Protein AF-A0A232EMB9-F1 (afdb_monomer_lite)

Organism: NCBI:txid543379

pLDDT: mean 79.83, std 17.26, range [34.06, 97.38]

Secondary structure (DSSP, 8-state):
-EEEEEETTEEEEEHHHHHHHHTSSEEETTEEE-----GGGG---S----HHHHHHHHHHTT--S----------S---HHHHHHHHHHHHHHHHHHHHHHHTT-S----S-TTHHHHHHHHHHHHHS------EEEEE-SSS-EEEEETTEEEEE-TTEEEEES-GGGHHHHS-TT--EEEEEE---B--HHHHHHHTT-STT----B-HHHHHTS-HHHHEEEEEEEEE---S-HHHHHHIIIIIHHHHT-------------

Structure (mmCIF, N/CA/C/O backbone):
data_AF-A0A232EMB9-F1
#
_entry.id   AF-A0A232EMB9-F1
#
loop_
_atom_site.group_PDB
_atom_site.id
_atom_site.type_symbol
_atom_site.label_atom_id
_atom_site.label_alt_id
_atom_site.label_comp_id
_atom_site.label_asym_id
_atom_site.label_entity_id
_atom_site.label_seq_id
_atom_site.pdbx_PDB_ins_code
_atom_site.Cartn_x
_atom_site.Cartn_y
_atom_site.Cartn_z
_atom_site.occupancy
_atom_site.B_iso_or_equiv
_atom_site.auth_seq_id
_atom_site.auth_comp_id
_atom_site.auth_asym_id
_atom_site.auth_atom_id
_atom_site.pdbx_PDB_model_num
ATOM 1 N N . MET A 1 1 ? -6.603 7.387 -4.795 1.00 83.69 1 MET A N 1
ATOM 2 C CA . MET A 1 1 ? -5.751 8.459 -5.373 1.00 83.69 1 MET A CA 1
ATOM 3 C C . MET A 1 1 ? -6.582 9.243 -6.378 1.00 83.69 1 MET A C 1
ATOM 5 O O . MET A 1 1 ? -7.289 8.601 -7.141 1.00 83.69 1 MET A O 1
ATOM 9 N N . SER A 1 2 ? -6.507 10.576 -6.401 1.00 88.31 2 SER A N 1
ATOM 10 C CA . SER A 1 2 ? -7.325 11.411 -7.297 1.00 88.31 2 SER A CA 1
ATOM 11 C C . SER A 1 2 ? -6.563 11.681 -8.590 1.00 88.31 2 SER A C 1
ATOM 13 O O . SER A 1 2 ? -5.386 12.037 -8.540 1.00 88.31 2 SER A O 1
ATOM 15 N N . ILE A 1 3 ? -7.208 11.504 -9.742 1.00 90.69 3 ILE A N 1
ATOM 16 C CA . ILE A 1 3 ? -6.605 11.757 -11.056 1.00 90.69 3 ILE A CA 1
ATOM 17 C C . ILE A 1 3 ? -6.654 13.265 -11.334 1.00 90.69 3 ILE A C 1
ATOM 19 O O . ILE A 1 3 ? -7.726 13.858 -11.353 1.00 90.69 3 ILE A O 1
ATOM 23 N N . LEU A 1 4 ? -5.491 13.885 -11.538 1.00 88.12 4 LEU A N 1
ATOM 24 C CA . LEU A 1 4 ? -5.352 15.294 -11.924 1.00 88.12 4 LEU A CA 1
ATOM 25 C C . LEU A 1 4 ? -5.291 15.493 -13.443 1.00 88.12 4 LEU A C 1
ATOM 27 O O . LEU A 1 4 ? -5.640 16.560 -13.939 1.00 88.12 4 LEU A O 1
ATOM 31 N N . LEU A 1 5 ? -4.776 14.502 -14.172 1.00 89.12 5 LEU A N 1
ATOM 32 C CA . LEU A 1 5 ? -4.644 14.539 -15.626 1.00 89.12 5 LEU A CA 1
ATOM 33 C C . LEU A 1 5 ? -4.718 13.124 -16.183 1.00 89.12 5 LEU A C 1
ATOM 35 O O . LEU A 1 5 ? -4.046 12.233 -15.666 1.00 89.12 5 LEU A O 1
ATOM 39 N N . THR A 1 6 ? -5.455 12.965 -17.275 1.00 93.00 6 THR A N 1
ATOM 40 C CA . THR A 1 6 ? -5.472 11.760 -18.107 1.00 93.00 6 THR A CA 1
ATOM 41 C C . THR A 1 6 ? -4.909 12.107 -19.478 1.00 93.00 6 THR A C 1
ATOM 43 O O . THR A 1 6 ? -5.292 13.115 -20.073 1.00 93.00 6 THR A O 1
ATOM 46 N N . THR A 1 7 ? -3.997 11.286 -19.983 1.00 89.88 7 THR A N 1
ATOM 47 C CA . THR A 1 7 ? -3.455 11.363 -21.342 1.00 89.88 7 THR A CA 1
ATOM 48 C C . THR A 1 7 ? -3.420 9.960 -21.946 1.00 89.88 7 THR A C 1
ATOM 50 O O . THR A 1 7 ? -3.557 8.971 -21.229 1.00 89.88 7 THR A O 1
ATOM 53 N N . GLU A 1 8 ? -3.209 9.856 -23.258 1.00 89.19 8 GLU A N 1
ATOM 54 C CA . GLU A 1 8 ? -3.014 8.557 -23.924 1.00 89.19 8 GLU A CA 1
ATOM 55 C C . GLU A 1 8 ? -1.825 7.775 -23.342 1.00 89.19 8 GLU A C 1
ATOM 57 O O . GLU A 1 8 ? -1.828 6.550 -23.305 1.00 89.19 8 GLU A O 1
ATOM 62 N N . GLU A 1 9 ? -0.805 8.487 -22.860 1.00 88.00 9 GLU A N 1
ATOM 63 C CA . GLU A 1 9 ? 0.423 7.911 -22.314 1.00 88.00 9 GLU A CA 1
ATOM 64 C C . GLU A 1 9 ? 0.358 7.618 -20.803 1.00 88.00 9 GLU A C 1
ATOM 66 O O . GLU A 1 9 ? 1.282 6.999 -20.269 1.00 88.00 9 GLU A O 1
ATOM 71 N N . GLY A 1 10 ? -0.689 8.068 -20.098 1.00 85.94 10 GLY A N 1
ATOM 72 C CA . GLY A 1 10 ? -0.901 7.752 -18.684 1.00 85.94 10 GLY A CA 1
ATOM 73 C C . GLY A 1 10 ? -1.626 8.830 -17.879 1.00 85.94 10 GLY A C 1
ATOM 74 O O . GLY A 1 10 ? -2.318 9.694 -18.410 1.00 85.94 10 GLY A O 1
ATOM 75 N N . TRP A 1 11 ? -1.452 8.778 -16.556 1.00 89.00 11 TRP A N 1
ATOM 76 C CA . TRP A 1 11 ? -2.154 9.648 -15.611 1.00 89.00 11 TRP A CA 1
ATOM 77 C C . TRP A 1 11 ? -1.196 10.419 -14.705 1.00 89.00 11 TRP A C 1
ATOM 79 O O . TRP A 1 11 ? -0.144 9.911 -14.310 1.00 89.00 11 TRP A O 1
ATOM 89 N N . ILE A 1 12 ? -1.598 11.626 -14.307 1.00 86.56 12 ILE A N 1
ATOM 90 C CA . ILE A 1 12 ? -1.059 12.297 -13.120 1.00 86.56 12 ILE A CA 1
ATOM 91 C C . ILE A 1 12 ? -2.065 12.118 -11.996 1.00 86.56 12 ILE A C 1
ATOM 93 O O . ILE A 1 12 ? -3.237 12.444 -12.157 1.00 86.56 12 ILE A O 1
ATOM 97 N N . ILE A 1 13 ? -1.597 11.638 -10.849 1.00 89.25 13 ILE A N 1
ATOM 98 C CA . ILE A 1 13 ? -2.416 11.425 -9.656 1.00 89.25 13 ILE A CA 1
ATOM 99 C C . ILE A 1 13 ? -1.919 12.286 -8.494 1.00 89.25 13 ILE A C 1
ATOM 101 O O . ILE A 1 13 ? -0.722 12.551 -8.374 1.00 89.25 13 ILE A O 1
ATOM 105 N N . SER A 1 14 ? -2.834 12.701 -7.620 1.00 88.31 14 SER A N 1
ATOM 106 C CA . SER A 1 14 ? -2.539 13.434 -6.390 1.00 88.31 14 SER A CA 1
ATOM 107 C C . SER A 1 14 ? -2.988 12.653 -5.169 1.00 88.31 14 SER A C 1
ATOM 109 O O . SER A 1 14 ? -4.172 12.357 -4.990 1.00 88.31 14 SER A O 1
ATOM 111 N N . HIS A 1 15 ? -2.018 12.349 -4.308 1.00 89.44 15 HIS A N 1
ATOM 112 C CA . HIS A 1 15 ? -2.290 11.744 -3.011 1.00 89.44 15 HIS A CA 1
ATOM 113 C C . HIS A 1 15 ? -2.913 12.748 -2.045 1.00 89.44 15 HIS A C 1
ATOM 115 O O . HIS A 1 15 ? -3.898 12.422 -1.399 1.00 89.44 15 HIS A O 1
ATOM 121 N N . LEU A 1 16 ? -2.399 13.981 -2.000 1.00 90.12 16 LEU A N 1
ATOM 122 C CA . LEU A 1 16 ? -2.919 15.027 -1.118 1.00 90.12 16 LEU A CA 1
ATOM 123 C C . LEU A 1 16 ? -4.389 15.336 -1.409 1.00 90.12 16 LEU A C 1
ATOM 125 O O . LEU A 1 16 ? -5.191 15.405 -0.488 1.00 90.12 16 LEU A O 1
ATOM 129 N N . HIS A 1 17 ? -4.737 15.492 -2.690 1.00 90.12 17 HIS A N 1
ATOM 130 C CA . HIS A 1 17 ? -6.118 15.769 -3.085 1.00 90.12 17 HIS A CA 1
ATOM 131 C C . HIS A 1 17 ? -7.030 14.617 -2.646 1.00 90.12 17 HIS A C 1
ATOM 133 O O . HIS A 1 17 ? -8.047 14.851 -2.009 1.00 90.12 17 HIS A O 1
ATOM 139 N N . HIS A 1 18 ? -6.604 13.373 -2.885 1.00 92.75 18 HIS A N 1
ATOM 140 C CA . HIS A 1 18 ? -7.349 12.194 -2.455 1.00 92.75 18 HIS A CA 1
ATOM 141 C C . HIS A 1 18 ? -7.551 12.122 -0.945 1.00 92.75 18 HIS A C 1
ATOM 143 O O . HIS A 1 18 ? -8.663 11.878 -0.500 1.00 92.75 18 HIS A O 1
ATOM 149 N N . LEU A 1 19 ? -6.490 12.336 -0.163 1.00 93.00 19 LEU A N 1
ATOM 150 C CA . LEU A 1 19 ? -6.564 12.313 1.296 1.00 93.00 19 LEU A CA 1
ATOM 151 C C . LEU A 1 19 ? -7.492 13.410 1.819 1.00 93.00 19 LEU A C 1
ATOM 153 O O . LEU A 1 19 ? -8.337 13.150 2.668 1.00 93.00 19 LEU A O 1
ATOM 157 N N . ASN A 1 20 ? -7.362 14.624 1.287 1.00 92.94 20 ASN A N 1
ATOM 158 C CA . ASN A 1 20 ? -8.223 15.729 1.681 1.00 92.94 20 ASN A CA 1
ATOM 159 C C . ASN A 1 20 ? -9.682 15.465 1.313 1.00 92.94 20 ASN A C 1
ATOM 161 O O . ASN A 1 20 ? -10.537 15.884 2.076 1.00 92.94 20 ASN A O 1
ATOM 165 N N . ASP A 1 21 ? -9.967 14.774 0.203 1.00 92.50 21 ASP A N 1
ATOM 166 C CA . ASP A 1 21 ? -11.323 14.366 -0.180 1.00 92.50 21 ASP A CA 1
ATOM 167 C C . ASP A 1 21 ? -11.911 13.327 0.772 1.00 92.50 21 ASP A C 1
ATOM 169 O O . ASP A 1 21 ? -13.001 13.541 1.304 1.00 92.50 21 ASP A O 1
ATOM 173 N N . ILE A 1 22 ? -11.191 12.225 1.014 1.00 94.31 22 ILE A N 1
ATOM 174 C CA . ILE A 1 22 ? -11.708 11.140 1.858 1.00 94.31 22 ILE A CA 1
ATOM 175 C C . ILE A 1 22 ? -11.869 11.575 3.315 1.00 94.31 22 ILE A C 1
ATOM 177 O O . ILE A 1 22 ? -12.630 10.953 4.034 1.00 94.31 22 ILE A O 1
ATOM 181 N N . TYR A 1 23 ? -11.200 12.643 3.761 1.00 95.62 23 TYR A N 1
ATOM 182 C CA . TYR A 1 23 ? -11.301 13.149 5.132 1.00 95.62 23 TYR A CA 1
ATOM 183 C C . TYR A 1 23 ? -11.975 14.530 5.241 1.00 95.62 23 TYR A C 1
ATOM 185 O O . TYR A 1 23 ? -11.756 15.262 6.212 1.00 95.62 23 TYR A O 1
ATOM 193 N N . LYS A 1 24 ? -12.846 14.886 4.282 1.00 94.69 24 LYS A N 1
ATOM 194 C CA . LYS A 1 24 ? -13.683 16.102 4.373 1.00 94.69 24 LYS A CA 1
ATOM 195 C C . LYS A 1 24 ? -14.702 16.042 5.506 1.00 94.69 24 LYS A C 1
ATOM 197 O O . LYS A 1 24 ? -14.963 17.062 6.145 1.00 94.69 24 LYS A O 1
ATOM 202 N N . HIS A 1 25 ? -15.262 14.858 5.741 1.00 95.69 25 HIS A N 1
ATOM 203 C CA . HIS A 1 25 ? -16.365 14.625 6.670 1.00 95.69 25 HIS A CA 1
ATOM 204 C C . HIS A 1 25 ? -16.048 13.431 7.574 1.00 95.69 25 HIS A C 1
ATOM 206 O O . HIS A 1 25 ? -16.524 12.322 7.357 1.00 95.69 25 HIS A O 1
ATOM 212 N N . VAL A 1 26 ? -15.205 13.661 8.581 1.00 97.19 26 VAL A N 1
ATOM 213 C CA . VAL A 1 26 ? -14.766 12.629 9.526 1.00 97.19 26 VAL A CA 1
ATOM 214 C C . VAL A 1 26 ? -15.592 12.717 10.801 1.00 97.19 26 VAL A C 1
ATOM 216 O O . VAL A 1 26 ? -15.643 13.772 11.434 1.00 97.19 26 VAL A O 1
ATOM 219 N N . GLN A 1 27 ? -16.218 11.615 11.202 1.00 96.88 27 GLN A N 1
ATOM 220 C CA . GLN A 1 27 ? -16.951 11.545 12.460 1.00 96.88 27 GLN A CA 1
ATOM 221 C C . GLN A 1 27 ? -15.978 11.409 13.641 1.00 96.88 27 GLN A C 1
ATOM 223 O O . GLN A 1 27 ? -15.097 10.551 13.651 1.00 96.88 27 GLN A O 1
ATOM 228 N N . HIS A 1 28 ? -16.175 12.218 14.674 1.00 95.25 28 HIS A N 1
ATOM 229 C CA . HIS A 1 28 ? -15.540 12.061 15.979 1.00 95.25 28 HIS A CA 1
ATOM 230 C C . HIS A 1 28 ? -16.617 12.252 17.041 1.00 95.25 28 HIS A C 1
ATOM 232 O O . HIS A 1 28 ? -17.172 13.345 17.170 1.00 95.25 28 HIS A O 1
ATOM 238 N N . GLU A 1 29 ? -16.927 11.183 17.774 1.00 90.25 29 GLU A N 1
ATOM 239 C CA . GLU A 1 29 ? -18.044 11.147 18.723 1.00 90.25 29 GLU A CA 1
ATOM 240 C C . GLU A 1 29 ? -19.376 11.523 18.029 1.00 90.25 29 GLU A C 1
ATOM 242 O O . GLU A 1 29 ? -19.792 10.863 17.071 1.00 90.25 29 GLU A O 1
ATOM 247 N N . GLN A 1 30 ? -20.044 12.583 18.490 1.00 91.62 30 GLN A N 1
ATOM 248 C CA . GLN A 1 30 ? -21.311 13.090 17.947 1.00 91.62 30 GLN A CA 1
ATOM 249 C C . GLN A 1 30 ? -21.121 14.249 16.952 1.00 91.62 30 GLN A C 1
ATOM 251 O O . GLN A 1 30 ? -22.094 14.877 16.541 1.00 91.62 30 GLN A O 1
ATOM 256 N N . GLN A 1 31 ? -19.879 14.559 16.574 1.00 95.25 31 GLN A N 1
ATOM 257 C CA . GLN A 1 31 ? -19.549 15.689 15.708 1.00 95.25 31 GLN A CA 1
ATOM 258 C C . GLN A 1 31 ? -18.845 15.239 14.429 1.00 95.25 31 GLN A C 1
ATOM 260 O O . GLN A 1 31 ? -18.230 14.174 14.366 1.00 95.25 31 GLN A O 1
ATOM 265 N N . TYR A 1 32 ? -18.894 16.102 13.417 1.00 96.12 32 TYR A N 1
ATOM 266 C CA . TYR A 1 32 ? -18.131 15.950 12.184 1.00 96.12 32 TYR A CA 1
ATOM 267 C C . TYR A 1 32 ? -17.016 16.988 12.126 1.00 96.12 32 TYR A C 1
ATOM 269 O O . TYR A 1 32 ? -17.196 18.142 12.516 1.00 96.12 32 TYR A O 1
ATOM 277 N N . LYS A 1 33 ? -15.856 16.567 11.628 1.00 95.81 33 LYS A N 1
ATOM 278 C CA . LYS A 1 33 ? -14.664 17.397 11.459 1.00 95.81 33 LYS A CA 1
ATOM 279 C C . LYS A 1 33 ? -14.124 17.238 10.045 1.00 95.81 33 LYS A C 1
ATOM 281 O O . LYS A 1 33 ? -14.166 16.156 9.466 1.00 95.81 33 LYS A O 1
ATOM 286 N N . THR A 1 34 ? -13.562 18.316 9.518 1.00 96.31 34 THR A N 1
ATOM 287 C CA . THR A 1 34 ? -12.759 18.287 8.295 1.00 96.31 34 THR A CA 1
ATOM 288 C C . THR A 1 34 ? -11.295 18.195 8.687 1.00 96.31 34 THR A C 1
ATOM 290 O O . THR A 1 34 ? -10.804 19.039 9.438 1.00 96.31 34 THR A O 1
ATOM 293 N N . LEU A 1 35 ? -10.594 17.179 8.186 1.00 95.12 35 LEU A N 1
ATOM 294 C CA . LEU A 1 35 ? -9.154 17.038 8.378 1.00 95.12 35 LEU A CA 1
ATOM 295 C C . LEU A 1 35 ? -8.427 17.457 7.102 1.00 95.12 35 LEU A C 1
ATOM 297 O O . LEU A 1 35 ? -8.851 17.141 5.993 1.00 95.12 35 LEU A O 1
ATOM 301 N N . GLN A 1 36 ? -7.311 18.160 7.264 1.00 91.06 36 GLN A N 1
ATOM 302 C CA . GLN A 1 36 ? -6.446 18.558 6.159 1.00 91.06 36 GLN A CA 1
ATOM 303 C C . GLN A 1 36 ? -5.018 18.129 6.456 1.00 91.06 36 GLN A C 1
ATOM 305 O O . GLN A 1 36 ? -4.501 18.337 7.555 1.00 91.06 36 GLN A O 1
ATOM 310 N N . PHE A 1 37 ? -4.370 17.533 5.461 1.00 89.31 37 PHE A N 1
ATOM 311 C CA . PHE A 1 37 ?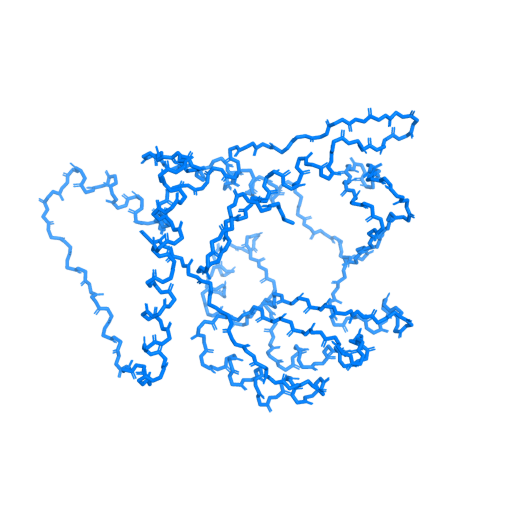 -2.963 17.177 5.573 1.00 89.31 37 PHE A CA 1
ATOM 312 C C . PHE A 1 37 ? -2.084 18.412 5.372 1.00 89.31 37 PHE A C 1
ATOM 314 O O . PHE A 1 37 ? -2.375 19.265 4.532 1.00 89.31 37 PHE A O 1
ATOM 321 N N . LYS A 1 38 ? -0.962 18.476 6.101 1.00 87.94 38 LYS A N 1
ATOM 322 C CA . LYS A 1 38 ? 0.070 19.498 5.880 1.00 87.94 38 LYS A CA 1
ATOM 323 C C . LYS A 1 38 ? 0.555 19.412 4.432 1.00 87.94 38 LYS A C 1
ATOM 325 O O . LYS A 1 38 ? 1.247 18.466 4.057 1.00 87.94 38 LYS A O 1
ATOM 330 N N . GLU A 1 39 ? 0.205 20.400 3.609 1.00 85.81 39 GLU A N 1
ATOM 331 C CA . GLU A 1 39 ? 0.541 20.378 2.180 1.00 85.81 39 GLU A CA 1
ATOM 332 C C . GLU A 1 39 ? 2.048 20.301 1.927 1.00 85.81 39 GLU A C 1
ATOM 334 O O . GLU A 1 39 ? 2.488 19.769 0.907 1.00 85.81 39 GLU A O 1
ATOM 339 N N . THR A 1 40 ? 2.845 20.860 2.840 1.00 83.00 40 THR A N 1
ATOM 340 C CA . THR A 1 40 ? 4.307 20.873 2.767 1.00 83.00 40 THR A CA 1
ATOM 341 C C . THR A 1 40 ? 4.886 19.465 2.678 1.00 83.00 40 THR A C 1
ATOM 343 O O . THR A 1 40 ? 5.829 19.261 1.921 1.00 83.00 40 THR A O 1
ATOM 346 N N . PHE A 1 41 ? 4.245 18.460 3.289 1.00 83.19 41 PHE A N 1
ATOM 347 C CA . PHE A 1 41 ? 4.678 17.062 3.189 1.00 83.19 41 PHE A CA 1
ATOM 348 C C . PHE A 1 41 ? 4.556 16.469 1.780 1.00 83.19 41 PHE A C 1
ATOM 350 O O . PHE A 1 41 ? 5.239 15.500 1.448 1.00 83.19 41 PHE A O 1
ATOM 357 N N . PHE A 1 42 ? 3.705 17.058 0.941 1.00 80.19 42 PHE A N 1
ATOM 358 C CA . PHE A 1 42 ? 3.422 16.605 -0.421 1.00 80.19 42 PHE A CA 1
ATOM 359 C C . PHE A 1 42 ? 4.079 17.491 -1.480 1.00 80.19 42 PHE A C 1
ATOM 361 O O . PHE A 1 42 ? 4.102 17.139 -2.662 1.00 80.19 42 PHE A O 1
ATOM 368 N N . LYS A 1 43 ? 4.653 18.627 -1.072 1.00 76.19 43 LYS A N 1
ATOM 369 C CA . LYS A 1 43 ? 5.488 19.474 -1.921 1.00 76.19 43 LYS A CA 1
ATOM 370 C C . LYS A 1 43 ? 6.860 18.812 -2.009 1.00 76.19 43 LYS A C 1
ATOM 372 O O . LYS A 1 43 ? 7.780 19.199 -1.311 1.00 76.19 43 LYS A O 1
ATOM 377 N N . ILE A 1 44 ? 6.977 17.784 -2.852 1.00 69.62 44 ILE A N 1
ATOM 378 C CA . ILE A 1 44 ? 8.247 17.127 -3.188 1.00 69.62 44 ILE A CA 1
ATOM 379 C C . ILE A 1 44 ? 8.575 17.495 -4.632 1.00 69.62 44 ILE A C 1
ATOM 381 O O . ILE A 1 44 ? 8.116 16.864 -5.581 1.00 69.62 44 ILE A O 1
ATOM 385 N N . THR A 1 45 ? 9.338 18.568 -4.799 1.00 63.75 45 THR A N 1
ATOM 386 C CA . THR A 1 45 ? 9.751 19.076 -6.119 1.00 63.75 45 THR A CA 1
ATOM 387 C C . THR A 1 45 ? 11.261 19.172 -6.243 1.00 63.75 45 THR A C 1
ATOM 389 O O . THR A 1 45 ? 11.755 19.409 -7.346 1.00 63.75 45 THR A O 1
ATOM 392 N N . SER A 1 46 ? 11.996 18.998 -5.140 1.00 57.38 46 SER A N 1
ATOM 393 C CA . SER A 1 46 ? 13.438 18.875 -5.206 1.00 57.38 46 SER A CA 1
ATOM 394 C C . SER A 1 46 ? 13.798 17.551 -5.897 1.00 57.38 46 SER A C 1
ATOM 396 O O . SER A 1 46 ? 13.236 16.495 -5.581 1.00 57.38 46 SER A O 1
ATOM 398 N N . PRO A 1 47 ? 14.721 17.568 -6.873 1.00 53.81 47 PRO A N 1
ATOM 399 C CA . PRO A 1 47 ? 15.317 16.331 -7.346 1.00 53.81 47 PRO A CA 1
ATOM 400 C C . PRO A 1 47 ? 15.963 15.616 -6.160 1.00 53.81 47 PRO A C 1
ATOM 402 O O . PRO A 1 47 ? 16.590 16.272 -5.330 1.00 53.81 47 PRO A O 1
ATOM 405 N N . TYR A 1 48 ? 15.801 14.291 -6.070 1.00 52.28 48 TYR A N 1
ATOM 406 C CA . TYR A 1 48 ? 16.265 13.454 -4.954 1.00 52.28 48 TYR A CA 1
ATOM 407 C C . TYR A 1 48 ? 17.794 13.505 -4.769 1.00 52.28 48 TYR A C 1
ATOM 409 O O . TYR A 1 48 ? 18.519 12.556 -5.082 1.00 52.28 48 TYR A O 1
ATOM 417 N N . LEU A 1 49 ? 18.301 14.605 -4.226 1.00 49.44 49 LEU A N 1
ATOM 418 C CA . LEU A 1 49 ? 19.666 14.733 -3.769 1.00 49.44 49 LEU A CA 1
ATOM 419 C C . LEU A 1 49 ? 19.753 14.012 -2.430 1.00 49.44 49 LEU A C 1
ATOM 421 O O . LEU A 1 49 ? 18.989 14.255 -1.497 1.00 49.44 49 LEU A O 1
ATOM 425 N N . ARG A 1 50 ? 20.687 13.071 -2.325 1.00 51.34 50 ARG A N 1
ATOM 426 C CA . ARG A 1 50 ? 21.029 12.483 -1.026 1.00 51.34 50 ARG A CA 1
ATOM 427 C C . ARG A 1 50 ? 21.571 13.591 -0.126 1.00 51.34 50 ARG A C 1
ATOM 429 O O . ARG A 1 50 ? 22.233 14.487 -0.629 1.00 51.34 50 ARG A O 1
ATOM 436 N N . GLN A 1 51 ? 21.397 13.478 1.189 1.00 51.78 51 GLN A N 1
ATOM 437 C CA . GLN A 1 51 ? 21.937 14.436 2.167 1.00 51.78 51 GLN A CA 1
ATOM 438 C C . GLN A 1 51 ? 23.404 14.817 1.876 1.00 51.78 51 GLN A C 1
ATOM 440 O O . GLN A 1 51 ? 23.734 15.988 1.761 1.00 51.78 51 GLN A O 1
ATOM 445 N N . ASN A 1 52 ? 24.255 13.829 1.586 1.00 52.75 52 ASN A N 1
ATOM 446 C CA . ASN A 1 52 ? 25.666 14.045 1.247 1.00 52.75 52 ASN A CA 1
ATOM 447 C C . ASN A 1 52 ? 25.884 14.795 -0.089 1.00 52.75 52 ASN A C 1
ATOM 449 O O . ASN A 1 52 ? 26.946 15.364 -0.314 1.00 52.75 52 ASN A O 1
ATOM 453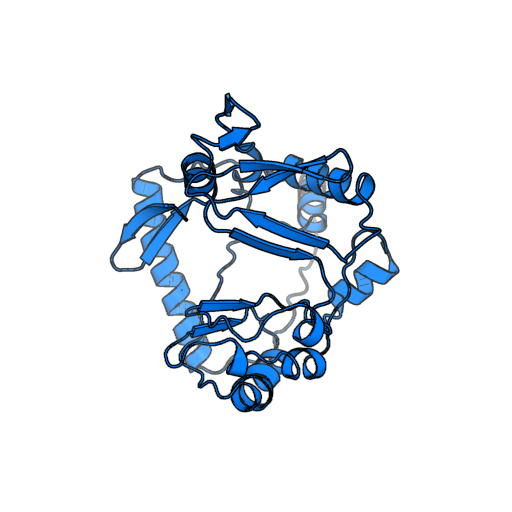 N N . GLN A 1 53 ? 24.916 14.750 -1.008 1.00 51.53 53 GLN A N 1
ATOM 454 C CA . GLN A 1 53 ? 24.918 15.511 -2.264 1.00 51.53 53 GLN A CA 1
ATOM 455 C C . GLN A 1 53 ? 24.402 16.946 -2.060 1.00 51.53 53 GLN A C 1
ATOM 457 O O . GLN A 1 53 ? 24.828 17.838 -2.786 1.00 51.53 53 GLN A O 1
ATOM 462 N N . ILE A 1 54 ? 23.535 17.168 -1.064 1.00 53.00 54 ILE A N 1
ATOM 463 C CA . ILE A 1 54 ? 23.061 18.496 -0.638 1.00 53.00 54 ILE A CA 1
ATOM 464 C C . ILE A 1 54 ? 24.179 19.225 0.121 1.00 53.00 54 ILE A C 1
ATOM 466 O O . ILE A 1 54 ? 24.573 20.322 -0.260 1.00 53.00 54 ILE A O 1
ATOM 470 N N . GLU A 1 55 ? 24.789 18.565 1.109 1.00 52.41 55 GLU A N 1
ATOM 471 C CA . GLU A 1 55 ? 25.968 19.061 1.839 1.00 52.41 55 GLU A CA 1
ATOM 472 C C . GLU A 1 55 ? 27.168 19.290 0.907 1.00 52.41 55 GLU A C 1
ATOM 474 O O . GLU A 1 55 ? 27.952 20.217 1.100 1.00 52.41 55 GLU A O 1
ATOM 479 N N . GLY A 1 56 ? 27.295 18.463 -0.138 1.00 49.09 56 GLY A N 1
ATOM 480 C CA . GLY A 1 56 ? 28.273 18.649 -1.205 1.00 49.09 56 GLY A CA 1
ATOM 481 C C . GLY A 1 56 ? 28.013 19.906 -2.036 1.00 49.09 56 GLY A C 1
ATOM 482 O O . GLY A 1 56 ? 28.958 20.629 -2.317 1.00 49.09 56 GLY A O 1
ATOM 483 N N . ARG A 1 57 ? 26.756 20.217 -2.387 1.00 48.50 57 ARG A N 1
ATOM 484 C CA . ARG A 1 57 ? 26.404 21.447 -3.124 1.00 48.50 57 ARG A CA 1
ATOM 485 C C . ARG A 1 57 ? 26.729 22.712 -2.331 1.00 48.50 57 ARG A C 1
ATOM 487 O O . ARG A 1 57 ? 27.374 23.594 -2.885 1.00 48.50 57 ARG A O 1
ATOM 494 N N . ASN A 1 58 ? 26.413 22.735 -1.037 1.00 46.00 58 ASN A N 1
ATOM 495 C CA . ASN A 1 58 ? 26.731 23.873 -0.165 1.00 46.00 58 ASN A CA 1
ATOM 496 C C . ASN A 1 58 ? 28.248 24.035 0.084 1.00 46.00 58 ASN A C 1
ATOM 498 O O . ASN A 1 58 ? 28.698 25.109 0.464 1.00 46.00 58 ASN A O 1
ATOM 502 N N . LYS A 1 59 ? 29.057 22.988 -0.153 1.00 43.50 59 LYS A N 1
ATOM 503 C CA . LYS A 1 59 ? 30.533 23.059 -0.158 1.00 43.50 59 LYS A CA 1
ATOM 504 C C . LYS A 1 59 ? 31.139 23.383 -1.528 1.00 43.50 59 LYS A C 1
ATOM 506 O O . LYS A 1 59 ? 32.277 23.833 -1.593 1.00 43.50 59 LYS A O 1
ATOM 511 N N . ILE A 1 60 ? 30.424 23.129 -2.624 1.00 45.03 60 ILE A N 1
ATOM 512 C CA . ILE A 1 60 ? 30.918 23.369 -3.991 1.00 45.03 60 ILE A CA 1
ATOM 513 C C . ILE A 1 60 ? 30.848 24.858 -4.357 1.00 45.03 60 ILE A C 1
ATOM 515 O O . ILE A 1 60 ? 31.659 25.309 -5.163 1.00 45.03 60 ILE A O 1
ATOM 519 N N . GLU A 1 61 ? 29.974 25.645 -3.724 1.00 42.59 61 GLU A N 1
ATOM 520 C CA . GLU A 1 61 ? 29.980 27.107 -3.890 1.00 42.59 61 GLU A CA 1
ATOM 521 C C . GLU A 1 61 ? 31.230 27.792 -3.310 1.00 42.59 61 GLU A C 1
ATOM 523 O O . GLU A 1 61 ? 31.540 28.908 -3.716 1.00 42.59 61 GLU A O 1
ATOM 528 N N . SER A 1 62 ? 32.015 27.119 -2.456 1.00 39.91 62 SER A N 1
ATOM 529 C CA . SER A 1 62 ? 33.249 27.675 -1.879 1.00 39.91 62 SER A CA 1
ATOM 530 C C . SER A 1 62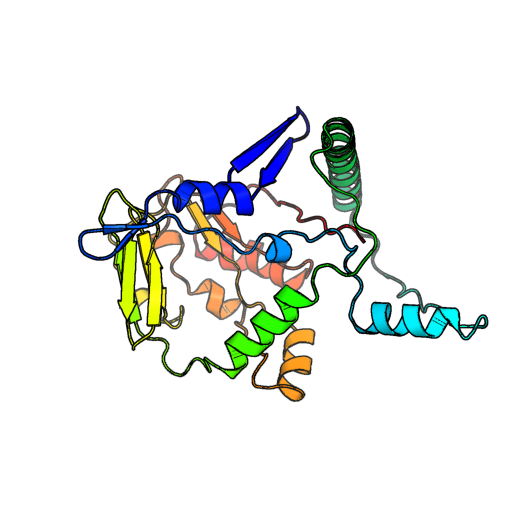 ? 34.551 27.055 -2.392 1.00 39.91 62 SER A C 1
ATOM 532 O O . SER A 1 62 ? 35.616 27.552 -2.046 1.00 39.91 62 SER A O 1
ATOM 534 N N . ASN A 1 63 ? 34.514 26.026 -3.245 1.00 34.06 63 ASN A N 1
ATOM 535 C CA . ASN A 1 63 ? 35.731 25.470 -3.847 1.00 34.06 63 ASN A CA 1
ATOM 536 C C . ASN A 1 63 ? 35.460 24.870 -5.236 1.00 34.06 63 ASN A C 1
ATOM 538 O O . ASN A 1 63 ? 35.201 23.675 -5.403 1.00 34.06 63 ASN A O 1
ATOM 542 N N . LYS A 1 64 ? 35.612 25.704 -6.271 1.00 37.25 64 LYS A N 1
ATOM 543 C CA . LYS A 1 64 ? 35.995 25.223 -7.604 1.00 37.25 64 LYS A CA 1
ATOM 544 C C . LYS A 1 64 ? 37.389 24.620 -7.457 1.00 37.25 64 LYS A C 1
ATOM 546 O O . LYS A 1 64 ? 38.318 25.389 -7.338 1.00 37.25 64 LYS A O 1
ATOM 551 N N . TYR A 1 65 ? 37.519 23.297 -7.384 1.00 35.56 65 TYR A N 1
ATOM 552 C CA . TYR A 1 65 ? 38.552 22.481 -8.048 1.00 35.56 65 TYR A CA 1
ATOM 553 C C . TYR A 1 65 ? 38.480 21.025 -7.548 1.00 35.56 65 TYR A C 1
ATOM 555 O O . TYR A 1 65 ? 38.606 20.721 -6.368 1.00 35.56 65 TYR A O 1
ATOM 563 N N . SER A 1 66 ? 38.316 20.114 -8.510 1.00 41.12 66 SER A N 1
ATOM 564 C CA . SER A 1 66 ? 38.520 18.660 -8.430 1.00 41.12 66 SER A CA 1
ATOM 565 C C . SER A 1 66 ? 37.674 17.846 -7.431 1.00 41.12 66 SER A C 1
ATOM 567 O O . SER A 1 66 ? 38.043 17.601 -6.289 1.00 41.12 66 SER A O 1
ATOM 569 N N . SER A 1 67 ? 36.601 17.226 -7.929 1.00 35.09 67 SER A N 1
ATOM 570 C CA . SER A 1 67 ? 36.285 15.862 -7.492 1.00 35.09 67 SER A CA 1
ATOM 571 C C . SER A 1 67 ? 35.930 15.001 -8.703 1.00 35.09 67 SER A C 1
ATOM 573 O O . SER A 1 67 ? 34.913 15.173 -9.375 1.00 35.09 67 SER A O 1
ATOM 575 N N . LEU A 1 68 ? 36.838 14.081 -9.027 1.00 35.28 68 LEU A N 1
ATOM 576 C CA . LEU A 1 68 ? 36.624 13.037 -10.019 1.00 35.28 68 LEU A CA 1
ATOM 577 C C . LEU A 1 68 ? 35.490 12.137 -9.522 1.00 35.28 68 LEU A C 1
ATOM 579 O O . LEU A 1 68 ? 35.681 11.277 -8.660 1.00 35.28 68 LEU A O 1
ATOM 583 N N . ASN A 1 69 ? 34.297 12.324 -10.081 1.00 35.75 69 ASN A N 1
ATOM 584 C CA . ASN A 1 69 ? 33.201 11.379 -9.927 1.00 35.75 69 ASN A CA 1
ATOM 585 C C . ASN A 1 69 ? 33.662 10.013 -10.452 1.00 35.75 69 ASN A C 1
ATOM 587 O O . ASN A 1 69 ? 33.706 9.785 -11.663 1.00 35.75 69 ASN A O 1
ATOM 591 N N . ARG A 1 70 ? 33.987 9.078 -9.548 1.00 34.09 70 ARG A N 1
ATOM 592 C CA . ARG A 1 70 ? 34.146 7.659 -9.892 1.00 34.09 70 ARG A CA 1
ATOM 593 C C . ARG A 1 70 ? 32.807 7.152 -10.433 1.00 34.09 70 ARG A C 1
ATOM 595 O O . ARG A 1 70 ? 31.953 6.688 -9.677 1.00 34.09 70 ARG A O 1
ATOM 602 N N . LYS A 1 71 ? 32.627 7.228 -11.756 1.00 38.53 71 LYS A N 1
ATOM 603 C CA . LYS A 1 71 ? 31.599 6.478 -12.480 1.00 38.53 71 LYS A CA 1
ATOM 604 C C . LYS A 1 71 ? 31.806 5.008 -12.123 1.00 38.53 71 LYS A C 1
ATOM 606 O O . LYS A 1 71 ? 32.813 4.412 -12.501 1.00 38.53 71 LYS A O 1
ATOM 611 N N . ARG A 1 72 ? 30.879 4.415 -11.365 1.00 42.59 72 ARG A N 1
ATOM 612 C CA . ARG A 1 72 ? 30.829 2.955 -11.239 1.00 42.59 72 ARG A CA 1
ATOM 613 C C . ARG A 1 72 ? 30.667 2.411 -12.654 1.00 42.59 72 ARG A C 1
ATOM 615 O O . ARG A 1 72 ? 29.643 2.670 -13.280 1.00 42.59 72 ARG A O 1
ATOM 622 N N . LYS A 1 73 ? 31.671 1.690 -13.159 1.00 38.06 73 LYS A N 1
ATOM 623 C CA . LYS A 1 73 ? 31.524 0.875 -14.367 1.00 38.06 73 LYS A CA 1
ATOM 624 C C . LYS A 1 73 ? 30.417 -0.143 -14.079 1.00 38.06 73 LYS A C 1
ATOM 626 O O . LYS A 1 73 ? 30.633 -1.093 -13.332 1.00 38.06 73 LYS A O 1
ATOM 631 N N . MET A 1 74 ? 29.213 0.091 -14.602 1.00 39.59 74 MET A N 1
ATOM 632 C CA . MET A 1 74 ? 28.186 -0.945 -14.693 1.00 39.59 74 MET A CA 1
ATOM 633 C C . MET A 1 74 ? 28.678 -1.943 -15.738 1.00 39.59 74 MET A C 1
ATOM 635 O O . MET A 1 74 ? 28.541 -1.717 -16.933 1.00 39.59 74 MET A O 1
ATOM 639 N N . LEU A 1 75 ? 29.335 -3.002 -15.273 1.00 37.03 75 LEU A N 1
ATOM 640 C CA . LEU A 1 75 ? 29.950 -4.033 -16.113 1.00 37.03 75 LEU A CA 1
ATOM 641 C C . LEU A 1 75 ? 28.946 -5.044 -16.690 1.00 37.03 75 LEU A C 1
ATOM 643 O O . LEU A 1 75 ? 29.349 -5.977 -17.369 1.00 37.03 75 LEU A O 1
ATOM 647 N N . HIS A 1 76 ? 27.645 -4.828 -16.501 1.00 41.78 76 HIS A N 1
ATOM 648 C CA . HIS A 1 76 ? 26.607 -5.589 -17.184 1.00 41.78 76 HIS A CA 1
ATOM 649 C C . HIS A 1 76 ? 25.779 -4.632 -18.037 1.00 41.78 76 HIS A C 1
ATOM 651 O O . HIS A 1 76 ? 25.002 -3.835 -17.507 1.00 41.78 76 HIS A O 1
ATOM 657 N N . LYS A 1 77 ? 25.958 -4.697 -19.363 1.00 42.78 77 LYS A N 1
ATOM 658 C CA . LYS A 1 77 ? 24.954 -4.173 -20.293 1.00 42.78 77 LYS A CA 1
ATOM 659 C C . LYS A 1 77 ? 23.669 -4.946 -20.002 1.00 42.78 77 LYS A C 1
ATOM 661 O O . LYS A 1 77 ? 23.671 -6.174 -20.060 1.00 42.78 77 LYS A O 1
ATOM 666 N N . LEU A 1 78 ? 22.619 -4.238 -19.592 1.00 44.38 78 LEU A N 1
ATOM 667 C CA . LEU A 1 78 ? 21.304 -4.845 -19.406 1.00 44.38 78 LEU A CA 1
ATOM 668 C C . LEU A 1 78 ? 20.876 -5.505 -20.732 1.00 44.38 78 LEU A C 1
ATOM 670 O O . LEU A 1 78 ? 21.204 -4.962 -21.791 1.00 44.38 78 LEU A O 1
ATOM 674 N N . PRO A 1 79 ? 20.168 -6.646 -20.688 1.00 52.09 79 PRO A N 1
ATOM 675 C CA . PRO A 1 79 ? 19.551 -7.253 -21.863 1.00 52.09 79 PRO A CA 1
ATOM 676 C C . PRO A 1 79 ? 18.804 -6.220 -22.725 1.00 52.09 79 PRO A C 1
ATOM 678 O O . PRO A 1 79 ? 18.175 -5.305 -22.190 1.00 52.09 79 PRO A O 1
ATOM 681 N N . HIS A 1 80 ? 18.890 -6.339 -24.053 1.00 54.81 80 HIS A N 1
ATOM 682 C CA . HIS A 1 80 ? 18.397 -5.325 -24.997 1.00 54.81 80 HIS A CA 1
ATOM 683 C C . HIS A 1 80 ? 16.897 -5.020 -24.827 1.00 54.81 80 HIS A C 1
ATOM 685 O O . HIS A 1 80 ? 16.508 -3.856 -24.784 1.00 54.81 80 HIS A O 1
ATOM 691 N N . ASN A 1 81 ? 16.094 -6.053 -24.568 1.00 58.47 81 ASN A N 1
ATOM 692 C CA . ASN A 1 81 ? 14.668 -5.949 -24.243 1.00 58.47 81 ASN A CA 1
ATOM 693 C C . ASN A 1 81 ? 14.372 -5.090 -22.994 1.00 58.47 81 ASN A C 1
ATOM 695 O O . ASN A 1 81 ? 13.327 -4.452 -22.911 1.00 58.47 81 ASN A O 1
ATOM 699 N N . ILE A 1 82 ? 15.284 -5.034 -22.017 1.00 55.75 82 ILE A N 1
ATOM 700 C CA . ILE A 1 82 ? 15.149 -4.186 -20.822 1.00 55.75 82 ILE A CA 1
ATOM 701 C C . ILE A 1 82 ? 15.529 -2.730 -21.136 1.00 55.75 82 ILE A C 1
ATOM 703 O O . ILE A 1 82 ? 14.989 -1.805 -20.527 1.00 55.75 82 ILE A O 1
ATOM 707 N N . LEU A 1 83 ? 16.457 -2.501 -22.071 1.00 58.41 83 LEU A N 1
ATOM 708 C CA . LEU A 1 83 ? 16.841 -1.151 -22.495 1.00 58.41 83 LEU A CA 1
ATOM 709 C C . LEU A 1 83 ? 15.714 -0.468 -23.282 1.00 58.41 83 LEU A C 1
ATOM 711 O O . LEU A 1 83 ? 15.359 0.656 -22.932 1.00 58.41 83 LEU A O 1
ATOM 715 N N . GLU A 1 84 ? 15.087 -1.163 -24.236 1.00 62.25 84 GLU A N 1
ATOM 716 C CA . GLU A 1 84 ? 13.937 -0.635 -24.990 1.00 62.25 84 GLU A CA 1
ATOM 717 C C . GLU A 1 84 ? 12.756 -0.278 -24.078 1.00 62.25 84 GLU A C 1
ATOM 719 O O . GLU A 1 84 ? 12.186 0.808 -24.192 1.00 62.25 84 GLU A O 1
ATOM 724 N N . GLN A 1 85 ? 12.437 -1.134 -23.097 1.00 71.38 85 GLN A N 1
ATOM 725 C CA . GLN A 1 85 ? 11.401 -0.834 -22.103 1.00 71.38 85 GLN A CA 1
ATOM 726 C C . GLN A 1 85 ? 11.727 0.428 -21.297 1.00 71.38 85 GLN A C 1
ATOM 728 O O . GLN A 1 85 ? 10.847 1.249 -21.052 1.00 71.38 85 GLN A O 1
ATOM 733 N N . ASN A 1 86 ? 12.985 0.625 -20.895 1.00 73.06 86 ASN A N 1
ATOM 734 C CA . ASN A 1 86 ? 13.364 1.824 -20.147 1.00 73.06 86 ASN A CA 1
ATOM 735 C C . ASN A 1 86 ? 13.212 3.098 -20.980 1.00 73.06 86 ASN A C 1
ATOM 737 O O . ASN A 1 86 ? 12.788 4.122 -20.441 1.00 73.06 86 ASN A O 1
ATOM 741 N N . ASP A 1 87 ? 13.577 3.059 -22.259 1.00 78.31 87 ASP A N 1
ATOM 742 C CA . ASP A 1 87 ? 13.491 4.232 -23.125 1.00 78.31 87 ASP A CA 1
ATOM 743 C C . ASP A 1 87 ? 12.040 4.555 -23.492 1.00 78.31 87 ASP A C 1
ATOM 745 O O . ASP A 1 87 ? 11.656 5.723 -23.415 1.00 78.31 87 ASP A O 1
ATOM 749 N N . PHE A 1 88 ? 11.198 3.538 -23.711 1.00 82.31 88 PHE A N 1
ATOM 750 C CA . PHE A 1 88 ? 9.748 3.715 -23.825 1.00 82.31 88 PHE A CA 1
ATOM 751 C C . PHE A 1 88 ? 9.148 4.383 -22.578 1.00 82.31 88 PHE A C 1
ATOM 753 O O . PHE A 1 88 ? 8.476 5.409 -22.683 1.00 82.31 88 PHE A O 1
ATOM 760 N N . VAL A 1 89 ? 9.429 3.858 -21.376 1.00 81.62 89 VAL A N 1
ATOM 761 C CA . VAL A 1 89 ? 8.878 4.420 -20.127 1.00 81.62 89 VAL A CA 1
ATOM 762 C C . VAL A 1 89 ? 9.399 5.847 -19.901 1.00 81.62 89 VAL A C 1
ATOM 764 O O . VAL A 1 89 ? 8.654 6.720 -19.446 1.00 81.62 89 VAL A O 1
ATOM 767 N N . LYS A 1 90 ? 10.661 6.138 -20.250 1.00 81.12 90 LYS A N 1
ATOM 768 C CA . LYS A 1 90 ? 11.194 7.508 -20.196 1.00 81.12 90 LYS A CA 1
ATOM 769 C C . LYS A 1 90 ? 10.447 8.440 -21.143 1.00 81.12 90 LYS A C 1
ATOM 771 O O . LYS A 1 90 ? 10.045 9.509 -20.680 1.00 81.12 90 LYS A O 1
ATOM 776 N N . ASP A 1 91 ? 10.270 8.064 -22.408 1.00 85.19 91 ASP A N 1
ATOM 777 C CA . ASP A 1 91 ? 9.582 8.881 -23.413 1.00 85.19 91 ASP A CA 1
ATOM 778 C C . ASP A 1 91 ? 8.122 9.142 -23.017 1.00 85.19 91 ASP A C 1
ATOM 780 O O . ASP A 1 91 ? 7.715 10.300 -22.883 1.00 85.19 91 ASP A O 1
ATOM 784 N N . ALA A 1 92 ? 7.377 8.085 -22.674 1.00 85.88 92 ALA A N 1
ATOM 785 C CA . ALA A 1 92 ? 6.007 8.191 -22.172 1.00 85.88 92 ALA A CA 1
ATOM 786 C C . ALA A 1 92 ? 5.927 9.133 -20.958 1.00 85.88 92 ALA A C 1
ATOM 788 O O . ALA A 1 92 ? 5.141 10.081 -20.947 1.00 85.88 92 ALA A O 1
ATOM 789 N N . SER A 1 93 ? 6.825 8.975 -19.974 1.00 83.88 93 SER A N 1
ATOM 790 C CA . SER A 1 93 ? 6.858 9.862 -18.802 1.00 83.88 93 SER A CA 1
ATOM 791 C C . SER A 1 93 ? 7.123 11.328 -19.165 1.00 83.88 93 SER A C 1
ATOM 793 O O . SER A 1 93 ? 6.612 12.231 -18.506 1.00 83.88 93 SER A O 1
ATOM 795 N N . GLN A 1 94 ? 7.950 11.600 -20.182 1.00 85.06 94 GLN A N 1
ATOM 796 C CA . GLN A 1 94 ? 8.240 12.966 -20.619 1.00 85.06 94 GLN A CA 1
ATOM 797 C C . GLN A 1 94 ? 7.030 13.596 -21.304 1.00 85.06 94 GLN A C 1
ATOM 799 O O . GLN A 1 94 ? 6.753 14.769 -21.052 1.00 85.06 94 GLN A O 1
ATOM 804 N N . LYS A 1 95 ? 6.289 12.829 -22.111 1.00 88.69 95 LYS A N 1
ATOM 805 C CA . LYS A 1 95 ? 5.051 13.284 -22.760 1.00 88.69 95 LYS A CA 1
ATOM 806 C C . LYS A 1 95 ? 3.994 13.685 -21.731 1.00 88.69 95 LYS A C 1
ATOM 808 O O . LYS A 1 95 ? 3.508 14.817 -21.782 1.00 88.69 95 LYS A O 1
ATOM 813 N N . VAL A 1 96 ? 3.731 12.828 -20.739 1.00 87.50 96 VAL A N 1
ATOM 814 C CA . VAL A 1 96 ? 2.782 13.132 -19.648 1.00 87.50 96 VAL A CA 1
ATOM 815 C C . VAL A 1 96 ? 3.221 14.383 -18.873 1.00 87.50 96 VAL A C 1
ATOM 817 O O . VAL A 1 96 ? 2.419 15.284 -18.630 1.00 87.50 96 VAL A O 1
ATOM 820 N N . LEU A 1 97 ? 4.511 14.495 -18.530 1.00 84.94 97 LEU A N 1
ATOM 821 C CA . LEU A 1 97 ? 5.022 15.648 -17.778 1.00 84.94 97 LEU A CA 1
ATOM 822 C C . LEU A 1 97 ? 4.967 16.960 -18.563 1.00 84.94 97 LEU A C 1
ATOM 824 O O . LEU A 1 97 ? 4.670 17.989 -17.964 1.00 84.94 97 LEU A O 1
ATOM 828 N N . LYS A 1 98 ? 5.235 16.952 -19.876 1.00 86.38 98 LYS A N 1
ATOM 829 C CA . LYS A 1 98 ? 5.107 18.153 -20.719 1.00 86.38 98 LYS A CA 1
ATOM 830 C C . LYS A 1 98 ? 3.666 18.665 -20.724 1.00 86.38 98 LYS A C 1
ATOM 832 O O . LYS A 1 98 ? 3.452 19.857 -20.511 1.00 86.38 98 LYS A O 1
ATOM 837 N N . LYS A 1 99 ? 2.685 17.766 -20.882 1.00 88.44 99 LYS A N 1
ATOM 838 C CA . LYS A 1 99 ? 1.251 18.103 -20.810 1.00 88.44 99 LYS A CA 1
ATOM 839 C C . LYS A 1 99 ? 0.887 18.676 -19.434 1.00 88.44 99 LYS A C 1
ATOM 841 O O . LYS A 1 99 ? 0.287 19.742 -19.341 1.00 88.44 99 LYS A O 1
ATOM 846 N N . ALA A 1 100 ? 1.340 18.037 -18.357 1.00 86.56 100 ALA A N 1
ATOM 847 C CA . ALA A 1 100 ? 1.095 18.512 -16.996 1.00 86.56 100 ALA A CA 1
ATOM 848 C C . ALA A 1 100 ? 1.748 19.876 -16.688 1.00 86.56 100 ALA A C 1
ATOM 850 O O . ALA A 1 100 ? 1.171 20.692 -15.967 1.00 86.56 100 ALA A O 1
ATOM 851 N N . GLN A 1 101 ? 2.932 20.150 -17.246 1.00 85.06 101 GLN A N 1
ATOM 852 C CA . GLN A 1 101 ? 3.600 21.452 -17.141 1.00 85.06 101 GLN A CA 1
ATOM 853 C C . GLN A 1 101 ? 2.847 22.546 -17.901 1.00 85.06 101 GLN A C 1
ATOM 855 O O . GLN A 1 101 ? 2.697 23.644 -17.366 1.00 85.06 101 GLN A O 1
ATOM 860 N N . ALA A 1 102 ? 2.340 22.249 -19.102 1.00 87.31 102 ALA A N 1
ATOM 861 C CA . ALA A 1 102 ? 1.514 23.183 -19.870 1.00 87.31 102 ALA A CA 1
ATOM 862 C C . ALA A 1 102 ? 0.243 23.583 -19.099 1.00 87.31 102 ALA A C 1
ATOM 864 O O . ALA A 1 102 ? -0.143 24.749 -19.097 1.00 87.31 102 ALA A O 1
ATOM 865 N N . LEU A 1 103 ? -0.340 22.636 -18.358 1.00 87.94 103 LEU A N 1
ATOM 866 C CA . LEU A 1 103 ? -1.491 22.853 -17.476 1.00 87.94 103 LEU A CA 1
ATOM 867 C C . LEU A 1 103 ? -1.134 23.460 -16.109 1.00 87.94 103 LEU A C 1
ATOM 869 O O . LEU A 1 103 ? -2.007 23.606 -15.258 1.00 87.94 103 LEU A O 1
ATOM 873 N N . LYS A 1 104 ? 0.140 23.803 -15.868 1.00 86.06 104 LYS A N 1
ATOM 874 C CA . LYS A 1 104 ? 0.633 24.369 -14.598 1.00 86.06 104 LYS A CA 1
ATOM 875 C C . LYS A 1 104 ? 0.283 23.519 -13.364 1.00 86.06 104 LYS A C 1
ATOM 877 O O . LYS A 1 104 ? 0.193 24.048 -12.258 1.00 86.06 104 LYS A O 1
ATOM 882 N N . LEU A 1 105 ? 0.149 22.197 -13.530 1.00 82.06 105 LEU A N 1
ATOM 883 C CA . LEU A 1 105 ? -0.158 21.272 -12.428 1.00 82.06 105 LEU A CA 1
ATOM 884 C C . LEU A 1 105 ? 0.991 21.159 -11.416 1.00 82.06 105 LEU A C 1
ATOM 886 O O . LEU A 1 105 ? 0.772 20.805 -10.260 1.00 82.06 105 LEU A O 1
ATOM 890 N N . PHE A 1 106 ? 2.219 21.471 -11.837 1.00 75.31 106 PHE A N 1
ATOM 891 C CA . PHE A 1 106 ? 3.404 21.443 -10.987 1.00 75.31 106 PHE A CA 1
ATOM 892 C C . PHE A 1 106 ? 3.993 22.844 -10.827 1.00 75.31 106 PHE A C 1
ATOM 894 O O . PHE A 1 106 ? 4.326 23.504 -11.813 1.00 75.31 106 PHE A O 1
ATOM 901 N N . LYS A 1 107 ? 4.198 23.275 -9.579 1.00 68.88 107 LYS A N 1
ATOM 902 C CA . LYS A 1 107 ? 4.998 24.466 -9.263 1.00 68.88 107 LYS A CA 1
ATOM 903 C C . LYS A 1 107 ? 6.476 24.065 -9.232 1.00 68.88 107 LYS A C 1
ATOM 905 O O . LYS A 1 107 ? 6.844 23.149 -8.503 1.00 68.88 107 LYS A O 1
ATOM 910 N N . LYS A 1 108 ? 7.333 24.730 -10.013 1.00 61.97 108 LYS A N 1
ATOM 911 C CA . LYS A 1 108 ? 8.791 24.591 -9.862 1.00 61.97 108 LYS A CA 1
ATOM 912 C C . LYS A 1 108 ? 9.204 25.322 -8.586 1.00 61.97 108 LYS A C 1
ATOM 914 O O . LYS A 1 108 ? 9.051 26.535 -8.519 1.00 61.97 108 LYS A O 1
ATOM 919 N N . ILE A 1 109 ? 9.716 24.595 -7.599 1.00 59.22 109 ILE A N 1
ATOM 920 C CA . ILE A 1 109 ? 10.314 25.174 -6.389 1.00 59.22 109 ILE A CA 1
ATOM 921 C C . ILE A 1 109 ? 11.798 24.793 -6.397 1.00 59.22 109 ILE A C 1
ATOM 923 O O . ILE A 1 109 ? 12.132 23.640 -6.679 1.00 59.22 109 ILE A O 1
ATOM 927 N N . ALA A 1 110 ? 12.667 25.781 -6.173 1.00 54.19 110 ALA A N 1
ATOM 928 C CA . ALA A 1 110 ? 14.123 25.665 -6.298 1.00 54.19 110 ALA A CA 1
ATOM 929 C C . ALA A 1 110 ? 14.814 25.104 -5.039 1.00 54.19 110 ALA A C 1
ATOM 931 O O . ALA A 1 110 ? 15.958 24.661 -5.116 1.00 54.19 110 ALA A O 1
ATOM 932 N N . GLU A 1 111 ? 14.123 25.098 -3.900 1.00 59.47 111 GLU A N 1
ATOM 933 C CA . GLU A 1 111 ? 14.681 24.750 -2.591 1.00 59.47 111 GLU A CA 1
ATOM 934 C C . GLU A 1 111 ? 14.310 23.328 -2.144 1.00 59.47 111 GLU A C 1
ATOM 936 O O . GLU A 1 111 ? 13.378 22.705 -2.663 1.00 59.47 111 GLU A O 1
ATOM 941 N N . ASP A 1 112 ? 15.071 22.797 -1.181 1.00 63.53 112 ASP A N 1
ATOM 942 C CA . ASP A 1 112 ? 14.830 21.485 -0.579 1.00 63.53 112 ASP A CA 1
ATOM 943 C C . ASP A 1 112 ? 13.528 21.489 0.232 1.00 63.53 112 ASP A C 1
ATOM 945 O O . ASP A 1 112 ? 13.488 21.826 1.412 1.00 63.53 112 ASP A O 1
ATOM 949 N N . ASN A 1 113 ? 12.445 21.082 -0.416 1.00 66.31 113 ASN A N 1
ATOM 950 C CA . ASN A 1 113 ? 11.110 21.101 0.164 1.00 66.31 113 ASN A CA 1
ATOM 951 C C . ASN A 1 113 ? 10.741 19.861 0.986 1.00 66.31 113 ASN A C 1
ATOM 953 O O . ASN A 1 113 ? 9.606 19.749 1.433 1.00 66.31 113 ASN A O 1
ATOM 957 N N . ASN A 1 114 ? 11.687 18.950 1.236 1.00 75.75 114 ASN A N 1
ATOM 958 C CA . ASN A 1 114 ? 11.451 17.765 2.066 1.00 75.75 114 ASN A CA 1
ATOM 959 C C . ASN A 1 114 ? 12.136 17.863 3.443 1.00 75.75 114 ASN A C 1
ATOM 961 O O . ASN A 1 114 ? 12.315 16.858 4.128 1.00 75.75 114 ASN A O 1
ATOM 965 N N . VAL A 1 115 ? 12.632 19.035 3.853 1.00 80.19 115 VAL A N 1
ATOM 966 C CA . VAL A 1 115 ? 13.234 19.207 5.192 1.00 80.19 115 VAL A CA 1
ATOM 967 C C . VAL A 1 115 ? 12.196 18.937 6.281 1.00 80.19 115 VAL A C 1
ATOM 969 O O . VAL A 1 115 ? 12.394 18.021 7.076 1.00 80.19 115 VAL A O 1
ATOM 972 N N . GLU A 1 116 ? 11.060 19.635 6.236 1.00 83.81 116 GLU A N 1
ATOM 973 C CA . GLU A 1 116 ? 10.009 19.534 7.255 1.00 83.81 116 GLU A CA 1
ATOM 974 C C . GLU A 1 116 ? 9.493 18.094 7.413 1.00 83.81 116 GLU A C 1
ATOM 976 O O . GLU A 1 116 ? 9.463 17.561 8.520 1.00 83.81 116 GLU A O 1
ATOM 981 N N . SER A 1 117 ? 9.175 17.402 6.311 1.00 83.81 117 SER A N 1
ATOM 982 C CA . SER A 1 117 ? 8.678 16.018 6.372 1.00 83.81 117 SER A CA 1
ATOM 983 C C . SER A 1 117 ? 9.710 15.053 6.963 1.00 83.81 117 SER A C 1
ATOM 985 O O . SER A 1 117 ? 9.352 14.103 7.660 1.00 83.81 117 SER A O 1
ATOM 987 N N . ARG A 1 118 ? 11.008 15.274 6.703 1.00 82.69 118 ARG A N 1
ATOM 988 C CA . ARG A 1 118 ? 12.084 14.463 7.298 1.00 82.69 118 ARG A CA 1
ATOM 989 C C . ARG A 1 118 ? 12.234 14.732 8.789 1.00 82.69 118 ARG A C 1
ATOM 991 O O . ARG A 1 118 ? 12.510 13.792 9.530 1.00 82.69 118 ARG A O 1
ATOM 998 N N . GLU A 1 119 ? 12.115 15.981 9.218 1.00 85.81 119 GLU A N 1
ATOM 999 C CA . GLU A 1 119 ? 12.201 16.358 10.631 1.00 85.81 119 GLU A CA 1
ATOM 1000 C C . GLU A 1 119 ? 11.027 15.797 11.425 1.00 85.81 119 GLU A C 1
ATOM 1002 O O . GLU A 1 119 ? 11.242 15.126 12.433 1.00 85.81 119 GLU A O 1
ATOM 1007 N N . GLU A 1 120 ? 9.809 15.952 10.912 1.00 87.50 120 GLU A N 1
ATOM 1008 C CA . GLU A 1 120 ? 8.600 15.410 11.533 1.00 87.50 120 GLU A CA 1
ATOM 1009 C C . GLU A 1 120 ? 8.626 13.877 11.562 1.00 87.50 120 GLU A C 1
ATOM 1011 O O . GLU A 1 120 ? 8.281 13.276 12.576 1.00 87.50 120 GLU A O 1
ATOM 1016 N N . SER A 1 121 ? 9.132 13.222 10.508 1.00 84.81 121 SER A N 1
ATOM 1017 C CA . SER A 1 121 ? 9.339 11.769 10.515 1.00 84.81 121 SER A CA 1
ATOM 1018 C C . SER A 1 121 ? 10.334 11.330 11.592 1.00 84.81 121 SER A C 1
ATOM 1020 O O . SER A 1 121 ? 10.064 10.369 12.310 1.00 84.81 121 SER A O 1
ATOM 1022 N N . LYS A 1 122 ? 11.473 12.024 11.739 1.00 83.88 122 LYS A N 1
ATOM 1023 C CA . LYS A 1 122 ? 12.441 11.724 12.807 1.00 83.88 122 LYS A CA 1
ATOM 1024 C C . LYS A 1 122 ? 11.799 11.898 14.179 1.00 83.88 122 LYS A C 1
ATOM 1026 O O . LYS A 1 122 ? 11.892 10.984 14.990 1.00 83.88 122 LYS A O 1
ATOM 1031 N N . LYS A 1 123 ? 11.122 13.029 14.396 1.00 87.75 123 LYS A N 1
ATOM 1032 C CA . LYS A 1 123 ? 10.414 13.339 15.639 1.00 87.75 123 LYS A CA 1
ATOM 1033 C C . LYS A 1 123 ? 9.404 12.245 15.977 1.00 87.75 123 LYS A C 1
ATOM 1035 O O . LYS A 1 123 ? 9.432 11.726 17.085 1.00 87.75 123 LYS A O 1
ATOM 1040 N N . PHE A 1 124 ? 8.591 11.828 15.008 1.00 84.31 124 PHE A N 1
ATOM 1041 C CA . PHE A 1 124 ? 7.617 10.753 15.182 1.00 84.31 124 PHE A CA 1
ATOM 1042 C C . PHE A 1 124 ? 8.269 9.462 15.690 1.00 84.31 124 PHE A C 1
ATOM 1044 O O . PHE A 1 124 ? 7.863 8.948 16.726 1.00 84.31 124 PHE A O 1
ATOM 1051 N N . PHE A 1 125 ? 9.321 8.972 15.025 1.00 78.56 125 PHE A N 1
ATOM 1052 C CA . PHE A 1 125 ? 9.986 7.730 15.439 1.00 78.56 125 PHE A CA 1
ATOM 1053 C C . PHE A 1 125 ? 10.714 7.841 16.786 1.00 78.56 125 PHE A C 1
ATOM 1055 O O . PHE A 1 125 ? 10.851 6.836 17.477 1.00 78.56 125 PHE A O 1
ATOM 1062 N N . THR A 1 126 ? 11.169 9.038 17.170 1.00 82.00 126 THR A N 1
ATOM 1063 C CA . THR A 1 126 ? 11.771 9.269 18.494 1.00 82.00 126 THR A CA 1
ATOM 1064 C C . THR A 1 126 ? 10.732 9.395 19.607 1.00 82.00 126 THR A C 1
ATOM 1066 O O . THR A 1 126 ? 10.985 8.960 20.724 1.00 82.00 126 THR A O 1
ATOM 1069 N N . THR A 1 127 ? 9.571 9.991 19.321 1.00 82.19 127 THR A N 1
ATOM 1070 C CA . THR A 1 127 ? 8.501 10.225 20.304 1.00 82.19 127 THR A CA 1
ATOM 1071 C C . THR A 1 127 ? 7.640 8.985 20.510 1.00 82.19 127 THR A C 1
ATOM 1073 O O . THR A 1 127 ? 7.231 8.711 21.633 1.00 82.19 127 THR A O 1
ATOM 1076 N N . PHE A 1 128 ? 7.410 8.215 19.446 1.00 72.56 128 PHE A N 1
ATOM 1077 C CA . PHE A 1 128 ? 6.614 6.992 19.455 1.00 72.56 128 PHE A CA 1
ATOM 1078 C C . PHE A 1 128 ? 7.496 5.783 19.133 1.00 72.56 128 PHE A C 1
ATOM 1080 O O . PHE A 1 128 ? 7.361 5.182 18.059 1.00 72.56 128 PHE A O 1
ATOM 1087 N N . PRO A 1 129 ? 8.428 5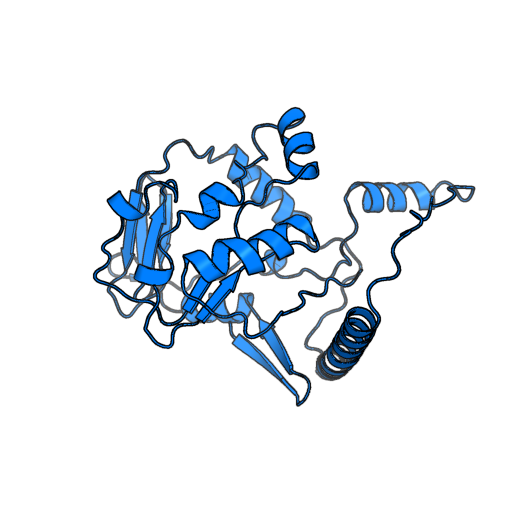.404 20.031 1.00 68.50 129 PRO A N 1
ATOM 1088 C CA . PRO A 1 129 ? 9.169 4.169 19.861 1.00 68.50 129 PRO A CA 1
ATOM 1089 C C . PRO A 1 129 ? 8.154 3.027 19.887 1.00 68.50 129 PRO A C 1
ATOM 1091 O O . PRO A 1 129 ? 7.475 2.801 20.885 1.00 68.50 129 PRO A O 1
ATOM 1094 N N . CYS A 1 130 ? 7.990 2.340 18.759 1.00 66.00 130 CYS A N 1
ATOM 1095 C CA . CYS A 1 130 ? 6.974 1.306 18.641 1.00 66.00 130 CYS A CA 1
ATOM 1096 C C . CYS A 1 130 ? 7.330 0.131 19.570 1.00 66.00 130 CYS A C 1
ATOM 1098 O O . CYS A 1 130 ? 8.270 -0.629 19.313 1.00 66.00 130 CYS A O 1
ATOM 1100 N N . THR A 1 131 ? 6.612 0.031 20.690 1.00 62.03 131 THR A N 1
ATOM 1101 C CA . THR A 1 131 ? 6.872 -0.931 21.773 1.00 62.03 131 THR A CA 1
ATOM 1102 C C . THR A 1 131 ? 5.883 -2.096 21.788 1.00 62.03 131 THR A C 1
ATOM 1104 O O . THR A 1 131 ? 6.185 -3.134 22.373 1.00 62.03 131 THR A O 1
ATOM 1107 N N . SER A 1 132 ? 4.739 -1.973 21.105 1.00 65.06 132 SER A N 1
ATOM 1108 C CA . SER A 1 132 ? 3.721 -3.020 20.989 1.00 65.06 132 SER A CA 1
ATOM 1109 C C . SER A 1 132 ? 3.224 -3.144 19.549 1.00 65.06 132 SER A C 1
ATOM 1111 O O . SER A 1 132 ? 2.872 -2.151 18.921 1.00 65.06 132 SER A O 1
ATOM 1113 N N . TYR A 1 133 ? 3.197 -4.376 19.038 1.00 70.81 133 TYR A N 1
ATOM 1114 C CA . TYR A 1 133 ? 2.842 -4.721 17.655 1.00 70.81 133 TYR A CA 1
ATOM 1115 C C . TYR A 1 133 ? 1.740 -5.785 17.629 1.00 70.81 133 TYR A C 1
ATOM 1117 O O . TYR A 1 133 ? 1.870 -6.779 16.920 1.00 70.81 133 TYR A O 1
ATOM 1125 N N . LYS A 1 134 ? 0.733 -5.680 18.504 1.00 87.44 134 LYS A N 1
ATOM 1126 C CA . LYS A 1 134 ? -0.363 -6.661 18.579 1.00 87.44 134 LYS A CA 1
ATOM 1127 C C . LYS A 1 134 ? -1.694 -5.983 18.847 1.00 87.44 134 LYS A C 1
ATOM 1129 O O . LYS A 1 134 ? -2.247 -6.085 19.939 1.00 87.44 134 LYS A O 1
ATOM 1134 N N . PHE A 1 135 ? -2.190 -5.270 17.851 1.00 89.25 135 PHE A N 1
ATOM 1135 C CA . PHE A 1 135 ? -3.521 -4.684 17.911 1.00 89.25 135 PHE A CA 1
ATOM 1136 C C . PHE A 1 135 ? -4.153 -4.643 16.526 1.00 89.25 135 PHE A C 1
ATOM 1138 O O . PHE A 1 135 ? -3.466 -4.563 15.505 1.00 89.25 135 PHE A O 1
ATOM 1145 N N . HIS A 1 136 ? -5.477 -4.709 16.510 1.00 91.00 136 HIS A N 1
ATOM 1146 C CA . HIS A 1 136 ? -6.292 -4.575 15.316 1.00 91.00 136 HIS A CA 1
ATOM 1147 C C . HIS A 1 136 ? -7.309 -3.461 15.542 1.00 91.00 136 HIS A C 1
ATOM 1149 O O . HIS A 1 136 ? -7.642 -3.127 16.681 1.00 91.00 136 HIS A O 1
ATOM 1155 N N . GLY A 1 137 ? -7.828 -2.915 14.456 1.00 92.06 137 GLY A N 1
ATOM 1156 C CA . GLY A 1 137 ? -8.987 -2.044 14.516 1.00 92.06 137 GLY A CA 1
ATOM 1157 C C . GLY A 1 137 ? -9.679 -1.976 13.172 1.00 92.06 137 GLY A C 1
ATOM 1158 O O . GLY A 1 137 ? -9.130 -2.371 12.143 1.00 92.06 137 GLY A O 1
ATOM 1159 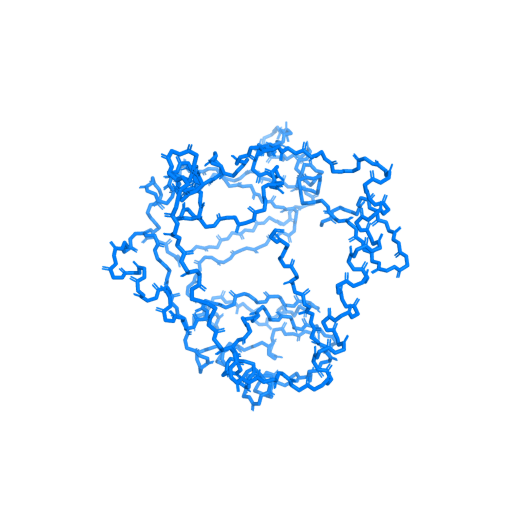N N . SER A 1 138 ? -10.911 -1.491 13.191 1.00 94.62 138 SER A N 1
ATOM 1160 C CA . SER A 1 138 ? -11.741 -1.403 12.001 1.00 94.62 138 SER A CA 1
ATOM 1161 C C . SER A 1 138 ? -12.679 -0.209 12.067 1.00 94.62 138 SER A C 1
ATOM 1163 O O . SER A 1 138 ? -13.004 0.297 13.140 1.00 94.62 138 SER A O 1
ATOM 1165 N N . ASN A 1 139 ? -13.123 0.216 10.893 1.00 96.38 139 ASN A N 1
ATOM 1166 C CA . ASN A 1 139 ? -14.252 1.097 10.708 1.00 96.38 139 ASN A CA 1
ATOM 1167 C C . ASN A 1 139 ? -15.242 0.410 9.770 1.00 96.38 139 ASN A C 1
ATOM 1169 O O . ASN A 1 139 ? -14.970 0.246 8.585 1.00 96.38 139 ASN A O 1
ATOM 1173 N N . THR A 1 140 ? -16.394 0.015 10.299 1.00 95.69 140 THR A N 1
ATOM 1174 C CA . THR A 1 140 ? -17.470 -0.621 9.527 1.00 95.69 140 THR A CA 1
ATOM 1175 C C . THR A 1 140 ? -18.475 0.382 8.963 1.00 95.69 140 THR A C 1
ATOM 1177 O O . THR A 1 140 ? -19.424 -0.022 8.294 1.00 95.69 140 THR A O 1
ATOM 1180 N N . LYS A 1 141 ? -18.297 1.677 9.243 1.00 95.31 141 LYS A N 1
ATOM 1181 C CA . LYS A 1 141 ? -19.195 2.739 8.790 1.00 95.31 141 LYS A CA 1
ATOM 1182 C C . LYS A 1 141 ? -18.842 3.201 7.379 1.00 95.31 141 LYS A C 1
ATOM 1184 O O . LYS A 1 141 ? -17.690 3.126 6.950 1.00 95.31 141 LYS A O 1
ATOM 1189 N N . GLU A 1 142 ? -19.845 3.783 6.730 1.00 95.38 142 GLU A N 1
ATOM 1190 C CA . GLU A 1 142 ? -19.754 4.488 5.442 1.00 95.38 142 GLU A CA 1
ATOM 1191 C C . GLU A 1 142 ? -19.131 5.887 5.548 1.00 95.38 142 GLU A C 1
ATOM 1193 O O . GLU A 1 142 ? -19.088 6.640 4.585 1.00 95.38 142 GLU A O 1
ATOM 1198 N N . THR A 1 143 ? -18.676 6.264 6.741 1.00 95.56 143 THR A N 1
ATOM 1199 C CA . THR A 1 143 ? -18.013 7.539 6.988 1.00 95.56 143 THR A CA 1
ATOM 1200 C C . THR A 1 143 ? -16.668 7.292 7.656 1.00 95.56 143 THR A C 1
ATOM 1202 O O . THR A 1 143 ? -16.601 6.468 8.578 1.00 95.56 143 THR A O 1
ATOM 1205 N N . PRO A 1 144 ? -15.608 8.022 7.277 1.00 97.38 144 PRO A N 1
ATOM 1206 C CA . PRO A 1 144 ? -14.356 8.014 8.015 1.00 97.38 144 PRO A CA 1
ATOM 1207 C C . PRO A 1 144 ? -14.576 8.407 9.476 1.00 97.38 144 PRO A C 1
ATOM 1209 O O . PRO A 1 144 ? -15.407 9.267 9.780 1.00 97.38 144 PRO A O 1
ATOM 1212 N N . ILE A 1 145 ? -13.802 7.814 10.381 1.00 97.06 145 ILE A N 1
ATOM 1213 C CA . ILE A 1 145 ? -13.910 8.076 11.819 1.00 97.06 145 ILE A CA 1
ATOM 1214 C C . ILE A 1 145 ? -12.564 8.447 12.430 1.00 97.06 145 ILE A C 1
ATOM 1216 O O . ILE A 1 145 ? -11.507 8.057 11.935 1.00 97.06 145 ILE A O 1
ATOM 1220 N N . ILE A 1 146 ? -12.615 9.166 13.546 1.00 97.00 146 ILE A N 1
ATOM 1221 C CA . ILE A 1 146 ? -11.506 9.273 14.488 1.00 97.00 146 ILE A CA 1
ATOM 1222 C C . ILE A 1 146 ? -11.806 8.342 15.664 1.00 97.00 146 ILE A C 1
ATOM 1224 O O . ILE A 1 146 ? -12.888 8.423 16.246 1.00 97.00 146 ILE A O 1
ATOM 1228 N N . ALA A 1 147 ? -10.848 7.486 16.009 1.00 93.75 147 ALA A N 1
ATOM 1229 C CA . ALA A 1 147 ? -10.910 6.620 17.180 1.00 93.75 147 ALA A CA 1
ATOM 1230 C C . ALA A 1 147 ? -9.746 6.916 18.132 1.00 93.75 147 ALA A C 1
ATOM 1232 O O . ALA A 1 147 ? -8.607 7.103 17.693 1.00 93.75 147 ALA A O 1
ATOM 1233 N N . ASP A 1 148 ? -10.034 6.930 19.431 1.00 92.12 148 ASP A N 1
ATOM 1234 C CA . ASP A 1 148 ? -9.031 7.055 20.483 1.00 92.12 148 ASP A CA 1
ATOM 1235 C C . ASP A 1 148 ? -8.500 5.669 20.877 1.00 92.12 148 ASP A C 1
ATOM 1237 O O . ASP A 1 148 ? -9.260 4.743 21.167 1.00 92.12 148 ASP A O 1
ATOM 1241 N N . PHE A 1 149 ? -7.178 5.519 20.899 1.00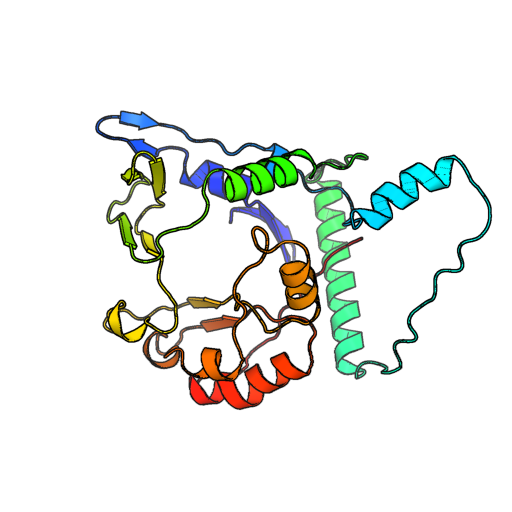 88.75 149 PHE A N 1
ATOM 1242 C CA . PHE A 1 149 ? -6.503 4.293 21.316 1.00 88.75 149 PHE A CA 1
ATOM 1243 C C . PHE A 1 149 ? -5.165 4.634 21.973 1.00 88.75 149 PHE A C 1
ATOM 1245 O O . PHE A 1 149 ? -4.364 5.371 21.409 1.00 88.75 149 PHE A O 1
ATOM 1252 N N . GLN A 1 150 ? -4.905 4.102 23.171 1.00 86.62 150 GLN A N 1
ATOM 1253 C CA . GLN A 1 150 ? -3.660 4.348 23.923 1.00 86.62 150 GLN A CA 1
ATOM 1254 C C . GLN A 1 150 ? -3.298 5.842 24.065 1.00 86.62 150 GLN A C 1
ATOM 1256 O O . GLN A 1 150 ? -2.143 6.220 23.905 1.00 86.62 150 GLN A O 1
ATOM 1261 N N . ASN A 1 151 ? -4.290 6.684 24.378 1.00 86.44 151 ASN A N 1
ATOM 1262 C CA . ASN A 1 151 ? -4.174 8.149 24.491 1.00 86.44 151 ASN A CA 1
ATOM 1263 C C . ASN A 1 151 ? -3.814 8.883 23.187 1.00 86.44 151 ASN A C 1
ATOM 1265 O O . ASN A 1 151 ? -3.553 10.083 23.216 1.00 86.44 151 ASN A O 1
ATOM 1269 N N . GLU A 1 152 ? -3.858 8.194 22.050 1.00 88.25 152 GLU A N 1
ATOM 1270 C CA . GLU A 1 152 ? -3.625 8.759 20.727 1.00 88.25 152 GLU A CA 1
ATOM 1271 C C . GLU A 1 152 ? -4.888 8.700 19.870 1.00 88.25 152 GLU A C 1
ATOM 1273 O O . GLU A 1 152 ? -5.772 7.866 20.080 1.00 88.25 152 GLU A O 1
ATOM 1278 N N . LYS A 1 153 ? -4.964 9.589 18.877 1.00 91.69 153 LYS A N 1
ATOM 1279 C CA . LYS A 1 153 ? -6.070 9.638 17.916 1.00 91.69 153 LYS A CA 1
ATOM 1280 C C . LYS A 1 153 ? -5.651 9.041 16.585 1.00 91.69 153 LYS A C 1
ATOM 1282 O O . LYS A 1 153 ? -4.657 9.455 15.993 1.00 91.69 153 LYS A O 1
ATOM 1287 N N . TYR A 1 154 ? -6.469 8.132 16.078 1.00 92.25 154 TYR A N 1
ATOM 1288 C CA . TYR A 1 154 ? -6.262 7.459 14.804 1.00 92.25 154 TYR A CA 1
ATOM 1289 C C . TYR A 1 154 ? -7.409 7.783 13.863 1.00 92.25 154 TYR A C 1
ATOM 1291 O O . TYR A 1 154 ? -8.568 7.802 14.269 1.00 92.25 154 TYR A O 1
ATOM 1299 N N . VAL A 1 155 ? -7.084 8.030 12.597 1.00 94.56 155 VAL A N 1
ATOM 1300 C CA . VAL A 1 155 ? -8.072 8.326 11.559 1.00 94.56 155 VAL A CA 1
ATOM 1301 C C . VAL A 1 155 ? -8.235 7.098 10.678 1.00 94.56 155 VAL A C 1
ATOM 1303 O O . VAL A 1 155 ? -7.254 6.581 10.145 1.00 94.56 155 VAL A O 1
ATOM 1306 N N . PHE A 1 156 ? -9.474 6.650 10.522 1.00 95.56 156 PHE A N 1
ATOM 1307 C CA . PHE A 1 156 ? -9.827 5.465 9.757 1.00 95.56 156 PHE A CA 1
ATOM 1308 C C . PHE A 1 156 ? -10.651 5.865 8.539 1.00 95.56 156 PHE A C 1
ATOM 1310 O O . PHE A 1 156 ? -11.653 6.568 8.703 1.00 95.56 156 PHE A O 1
ATOM 1317 N N . PRO A 1 157 ? -10.297 5.390 7.334 1.00 95.50 157 PRO A N 1
ATOM 1318 C CA . PRO A 1 157 ? -11.191 5.444 6.183 1.00 95.50 157 PRO A CA 1
ATOM 1319 C C . PRO A 1 157 ? -12.493 4.679 6.440 1.00 95.50 157 PRO A C 1
ATOM 1321 O O . PRO A 1 157 ? -12.555 3.829 7.335 1.00 95.50 157 PRO A O 1
ATOM 1324 N N . GLU A 1 158 ? -13.517 4.946 5.633 1.00 95.50 158 GLU A N 1
ATOM 1325 C CA . GLU A 1 158 ? -14.709 4.093 5.536 1.00 95.50 158 GLU A CA 1
ATOM 1326 C C . GLU A 1 158 ? -14.334 2.632 5.241 1.00 95.50 158 GLU A C 1
ATOM 1328 O O . GLU A 1 158 ? -13.325 2.367 4.582 1.00 95.50 158 GLU A O 1
ATOM 1333 N N . TYR A 1 159 ? -15.128 1.692 5.761 1.00 95.31 159 TYR A N 1
ATOM 1334 C CA . TYR A 1 159 ? -15.000 0.249 5.501 1.00 95.31 159 TYR A CA 1
ATOM 1335 C C . TYR A 1 159 ? -13.568 -0.308 5.580 1.00 95.31 159 TYR A C 1
ATOM 1337 O O . TYR A 1 159 ? -13.157 -1.146 4.775 1.00 95.31 159 TYR A O 1
ATOM 1345 N N . SER A 1 160 ? -12.788 0.169 6.549 1.00 95.00 160 SER A N 1
ATOM 1346 C CA . SER A 1 160 ? -11.377 -0.180 6.690 1.00 95.00 160 SER A CA 1
ATOM 1347 C C . SER A 1 160 ? -11.137 -1.141 7.848 1.00 95.00 160 SER A C 1
ATOM 1349 O O . SER A 1 160 ? -11.851 -1.151 8.847 1.00 95.00 160 SER A O 1
ATOM 1351 N N . GLU A 1 161 ? -10.100 -1.959 7.726 1.00 93.31 161 GLU A N 1
ATOM 1352 C CA . GLU A 1 161 ? -9.623 -2.846 8.780 1.00 93.31 161 GLU A CA 1
ATOM 1353 C C . GLU A 1 161 ? -8.097 -2.874 8.719 1.00 93.31 161 GLU A C 1
ATOM 1355 O O . GLU A 1 161 ? -7.515 -2.893 7.631 1.00 93.31 161 GLU A O 1
ATOM 1360 N N . PHE A 1 162 ? -7.436 -2.844 9.873 1.00 91.62 162 PHE A N 1
ATOM 1361 C CA . PHE A 1 162 ? -5.983 -2.885 9.944 1.00 91.62 162 PHE A CA 1
ATOM 1362 C C . PHE A 1 162 ? -5.504 -3.830 11.045 1.00 91.62 162 PHE A C 1
ATOM 1364 O O . PHE A 1 162 ? -6.153 -4.021 12.074 1.00 91.62 162 PHE A O 1
ATOM 1371 N N . TYR A 1 163 ? -4.318 -4.385 10.812 1.00 91.44 163 TYR A N 1
ATOM 1372 C CA . TYR A 1 163 ? -3.659 -5.353 11.675 1.00 91.44 163 TYR A CA 1
ATOM 1373 C C . TYR A 1 163 ? -2.217 -4.895 11.898 1.00 91.44 163 TYR A C 1
ATOM 1375 O O . TYR A 1 163 ? -1.403 -4.909 10.975 1.00 91.44 163 TYR A O 1
ATOM 1383 N N . CYS A 1 164 ? -1.890 -4.488 13.122 1.00 90.88 164 CYS A N 1
ATOM 1384 C CA . CYS A 1 164 ? -0.516 -4.241 13.545 1.00 90.88 164 CYS A CA 1
ATOM 1385 C C . CYS A 1 164 ? 0.009 -5.517 14.206 1.00 90.88 164 CYS A C 1
ATOM 1387 O O . CYS A 1 164 ? -0.194 -5.710 15.403 1.00 90.88 164 CYS A O 1
ATOM 1389 N N . TYR A 1 165 ? 0.601 -6.405 13.400 1.00 90.56 165 TYR A N 1
ATOM 1390 C CA . TYR A 1 165 ? 1.139 -7.706 13.811 1.00 90.56 165 TYR A CA 1
ATOM 1391 C C . TYR A 1 165 ? 2.412 -8.049 13.041 1.00 90.56 165 TYR A C 1
ATOM 1393 O O . TYR A 1 165 ? 2.705 -7.492 11.981 1.00 90.56 165 TYR A O 1
ATOM 1401 N N . ASP A 1 166 ? 3.155 -9.026 13.555 1.00 88.88 166 ASP A N 1
ATOM 1402 C CA . ASP A 1 166 ? 4.161 -9.715 12.760 1.00 88.88 166 ASP A CA 1
ATOM 1403 C C . ASP A 1 166 ? 3.469 -10.514 11.652 1.00 88.88 166 ASP A C 1
ATOM 1405 O O . ASP A 1 166 ? 2.686 -11.421 11.926 1.00 88.88 166 ASP A O 1
ATOM 1409 N N . ILE A 1 167 ? 3.776 -10.211 10.392 1.00 89.88 167 ILE A N 1
ATOM 1410 C CA . ILE A 1 167 ? 3.157 -10.870 9.234 1.00 89.88 167 ILE A CA 1
ATOM 1411 C C . ILE A 1 167 ? 3.366 -12.392 9.222 1.00 89.88 167 ILE A C 1
ATOM 1413 O O . ILE A 1 167 ? 2.592 -13.124 8.610 1.00 89.88 167 ILE A O 1
ATOM 1417 N N . ARG A 1 168 ? 4.379 -12.902 9.934 1.00 89.06 168 ARG A N 1
ATOM 1418 C CA . ARG A 1 168 ? 4.595 -14.347 10.103 1.00 89.06 168 ARG A CA 1
ATOM 1419 C C . ARG A 1 168 ? 3.457 -15.021 10.875 1.00 89.06 168 ARG A C 1
ATOM 1421 O O . ARG A 1 168 ? 3.246 -16.214 10.696 1.00 89.06 168 ARG A O 1
ATOM 1428 N N . GLN A 1 169 ? 2.708 -14.253 11.667 1.00 90.69 169 GLN A N 1
ATOM 1429 C CA . GLN A 1 169 ? 1.532 -14.685 12.428 1.00 90.69 169 GLN A CA 1
ATOM 1430 C C . GLN A 1 169 ? 0.223 -14.483 11.651 1.00 90.69 169 GLN A C 1
ATOM 1432 O O . GLN A 1 169 ? -0.845 -14.676 12.219 1.00 90.69 169 GLN A O 1
ATOM 1437 N N . ILE A 1 170 ? 0.260 -14.118 10.359 1.00 91.00 170 ILE A N 1
ATOM 1438 C CA . ILE A 1 170 ? -0.955 -13.845 9.566 1.00 91.00 170 ILE A CA 1
ATOM 1439 C C . ILE A 1 170 ? -1.985 -14.978 9.644 1.00 91.00 170 ILE A C 1
ATOM 1441 O O . ILE A 1 170 ? -3.179 -14.715 9.686 1.00 91.00 170 ILE A O 1
ATOM 1445 N N . GLN A 1 171 ? -1.527 -16.230 9.718 1.00 88.81 171 GLN A N 1
ATOM 1446 C CA . GLN A 1 171 ? -2.416 -17.388 9.805 1.00 88.81 171 GLN A CA 1
ATOM 1447 C C . GLN A 1 171 ? -3.145 -17.519 11.147 1.00 88.81 171 GLN A C 1
ATOM 1449 O O . GLN A 1 171 ? -4.181 -18.169 11.204 1.00 88.81 171 GLN A O 1
ATOM 1454 N N . GLU A 1 172 ? -2.613 -16.912 12.204 1.00 88.00 172 GLU A N 1
ATOM 1455 C CA . GLU A 1 172 ? -3.190 -16.927 13.551 1.00 88.00 172 GLU A CA 1
ATOM 1456 C C . GLU A 1 172 ? -4.163 -15.761 13.758 1.00 88.00 172 GLU A C 1
ATOM 1458 O O . GLU A 1 172 ? -5.118 -15.881 14.519 1.00 88.00 172 GLU A O 1
ATOM 1463 N N . VAL A 1 173 ? -3.911 -14.626 13.096 1.00 85.50 173 VAL A N 1
ATOM 1464 C CA . VAL A 1 173 ? -4.625 -13.364 13.359 1.00 85.50 173 VAL A CA 1
ATOM 1465 C C . VAL A 1 173 ? -5.678 -13.024 12.314 1.00 85.50 173 VAL A C 1
ATOM 1467 O O . VAL A 1 173 ? -6.580 -12.244 12.603 1.00 85.50 173 VAL A O 1
ATOM 1470 N N . PHE A 1 174 ? -5.564 -13.571 11.102 1.00 84.44 174 PHE A N 1
ATOM 1471 C CA . PHE A 1 174 ? -6.424 -13.207 9.986 1.00 84.44 174 PHE A CA 1
ATOM 1472 C C . PHE A 1 174 ? -7.360 -14.354 9.605 1.00 84.44 174 PHE A C 1
ATOM 1474 O O . PHE A 1 174 ? -6.923 -15.477 9.348 1.00 84.44 174 PHE A O 1
ATOM 1481 N N . SER A 1 175 ? -8.659 -14.060 9.514 1.00 77.56 175 SER A N 1
ATOM 1482 C CA . SER A 1 175 ? -9.636 -15.030 9.021 1.00 77.56 175 SER A CA 1
ATOM 1483 C C . SER A 1 175 ? -9.503 -15.208 7.508 1.00 77.56 175 SER A C 1
ATOM 1485 O O . SER A 1 175 ? -9.784 -14.292 6.736 1.00 77.56 175 SER A O 1
ATOM 1487 N N . PHE A 1 176 ? -9.180 -16.424 7.066 1.00 78.38 176 PHE A N 1
ATOM 1488 C CA . PHE A 1 176 ? -9.169 -16.814 5.647 1.00 78.38 176 PHE A CA 1
ATOM 1489 C C . PHE A 1 176 ? -10.567 -16.933 5.019 1.00 78.38 176 PHE A C 1
ATOM 1491 O O . PHE A 1 176 ? -10.711 -17.498 3.942 1.00 78.38 176 PHE A O 1
ATOM 1498 N N . SER A 1 177 ? -11.607 -16.423 5.683 1.00 80.38 177 SER A N 1
ATOM 1499 C CA . SER A 1 177 ? -12.957 -16.329 5.121 1.00 80.38 177 SER A CA 1
ATOM 1500 C C . SER A 1 177 ? -13.128 -15.151 4.157 1.00 80.38 177 SER A C 1
ATOM 1502 O O . SER A 1 177 ? -14.149 -15.070 3.479 1.00 80.38 177 SER A O 1
ATOM 1504 N N . LYS A 1 178 ? -12.180 -14.205 4.141 1.00 84.44 178 LYS A N 1
ATOM 1505 C CA . LYS A 1 178 ? -12.183 -13.050 3.237 1.00 84.44 178 LYS A CA 1
ATOM 1506 C C . LYS A 1 178 ? -11.166 -13.269 2.119 1.00 84.44 178 LYS A C 1
ATOM 1508 O O . LYS A 1 178 ? -10.005 -13.574 2.394 1.00 84.44 178 LYS A O 1
ATOM 1513 N N . ASN A 1 179 ? -11.593 -13.027 0.882 1.00 91.62 179 ASN A N 1
ATOM 1514 C CA . ASN A 1 179 ? -10.723 -12.999 -0.288 1.00 91.62 179 ASN A CA 1
ATOM 1515 C C . ASN A 1 179 ? -10.608 -11.568 -0.818 1.00 91.62 179 ASN A C 1
ATOM 1517 O O . ASN A 1 179 ? -11.554 -10.786 -0.727 1.00 91.62 179 ASN A O 1
ATOM 1521 N N . PHE A 1 180 ? -9.454 -11.242 -1.391 1.00 94.81 180 PHE A N 1
ATOM 1522 C CA . PHE A 1 180 ? -9.142 -9.924 -1.929 1.00 94.81 180 PHE A CA 1
ATOM 1523 C C . PHE A 1 180 ? -8.980 -9.973 -3.445 1.00 94.81 180 PHE A C 1
ATOM 1525 O O . PHE A 1 180 ? -8.283 -10.840 -3.974 1.00 94.81 180 PHE A O 1
ATOM 1532 N N . ASP A 1 181 ? -9.552 -8.989 -4.133 1.00 96.94 181 ASP A N 1
ATOM 1533 C CA . ASP A 1 181 ? -9.363 -8.813 -5.577 1.00 96.94 181 ASP A CA 1
ATOM 1534 C C . ASP A 1 181 ? -8.019 -8.164 -5.922 1.00 96.94 181 ASP A C 1
ATOM 1536 O O . ASP A 1 181 ? -7.507 -8.322 -7.029 1.00 96.94 181 ASP A O 1
ATOM 1540 N N . LEU A 1 182 ? -7.418 -7.454 -4.967 1.00 97.19 182 LEU A N 1
ATOM 1541 C CA . LEU A 1 182 ? -6.097 -6.859 -5.104 1.00 97.19 182 LEU A CA 1
ATOM 1542 C C . LEU A 1 182 ? -5.325 -6.983 -3.793 1.00 97.19 182 LEU A C 1
ATOM 1544 O O . LEU A 1 182 ? -5.774 -6.513 -2.750 1.00 97.19 182 LEU A O 1
ATOM 1548 N N . ILE A 1 183 ? -4.123 -7.546 -3.872 1.00 96.81 183 ILE A N 1
ATOM 1549 C CA . ILE A 1 183 ? -3.155 -7.562 -2.777 1.00 96.81 183 ILE A CA 1
ATOM 1550 C C . ILE A 1 183 ? -1.899 -6.821 -3.235 1.00 96.81 183 ILE A C 1
ATOM 1552 O O . ILE A 1 183 ? -1.260 -7.202 -4.215 1.00 96.81 183 ILE A O 1
ATOM 1556 N N . LEU A 1 184 ? -1.522 -5.768 -2.512 1.00 96.75 184 LEU A N 1
ATOM 1557 C CA . LEU A 1 184 ? -0.288 -5.019 -2.740 1.00 96.75 184 LEU A CA 1
ATOM 1558 C C . LEU A 1 184 ? 0.691 -5.282 -1.595 1.00 96.75 184 LEU A C 1
ATOM 1560 O O . LEU A 1 184 ? 0.373 -5.027 -0.437 1.00 96.75 184 LEU A O 1
ATOM 1564 N N . LEU A 1 185 ? 1.896 -5.747 -1.920 1.00 95.56 185 LEU A N 1
ATOM 1565 C CA . LEU A 1 185 ? 2.965 -5.974 -0.952 1.00 95.56 185 LEU A CA 1
ATOM 1566 C C . LEU A 1 185 ? 4.135 -5.019 -1.198 1.00 95.56 185 LEU A C 1
ATOM 1568 O O . LEU A 1 185 ? 4.609 -4.892 -2.326 1.00 95.56 185 LEU A O 1
ATOM 1572 N N . ASP A 1 186 ? 4.664 -4.429 -0.125 1.00 93.75 186 ASP A N 1
ATOM 1573 C CA . ASP A 1 186 ? 5.989 -3.793 -0.096 1.00 93.75 186 ASP A CA 1
ATOM 1574 C C . ASP A 1 186 ? 6.876 -4.479 0.955 1.00 93.75 186 ASP A C 1
ATOM 1576 O O . ASP A 1 186 ? 6.994 -4.000 2.086 1.00 93.75 186 ASP A O 1
ATOM 1580 N N . PRO A 1 187 ? 7.437 -5.666 0.641 1.00 91.88 187 PRO A N 1
ATOM 1581 C CA . PRO A 1 187 ? 8.184 -6.443 1.619 1.00 91.88 187 PRO A CA 1
ATOM 1582 C C . PRO A 1 187 ? 9.450 -5.709 2.083 1.00 91.88 187 PRO A C 1
ATOM 1584 O O . PRO A 1 187 ? 10.134 -5.071 1.275 1.00 91.88 187 PRO A O 1
ATOM 1587 N N . PRO A 1 188 ? 9.854 -5.855 3.358 1.00 89.19 188 PRO A N 1
ATOM 1588 C CA . PRO A 1 188 ? 11.088 -5.270 3.866 1.00 89.19 188 PRO A CA 1
ATOM 1589 C C . PRO A 1 188 ? 12.300 -6.093 3.400 1.00 89.19 188 PRO A C 1
ATOM 1591 O O . PRO A 1 188 ? 12.942 -6.788 4.187 1.00 89.19 188 PRO A O 1
ATOM 1594 N N . TRP A 1 189 ? 12.610 -6.027 2.103 1.00 88.38 189 TRP A N 1
ATOM 1595 C CA . TRP A 1 189 ? 13.632 -6.839 1.442 1.00 88.38 189 TRP A CA 1
ATOM 1596 C C . TRP A 1 189 ? 14.968 -6.859 2.180 1.00 88.38 189 TRP A C 1
ATOM 1598 O O . TRP A 1 189 ? 15.473 -5.828 2.647 1.00 88.38 189 TRP A O 1
ATOM 1608 N N . TRP A 1 190 ? 15.611 -8.026 2.189 1.00 82.56 190 TRP A N 1
ATOM 1609 C CA . TRP A 1 190 ? 16.952 -8.176 2.732 1.00 82.56 190 TRP A CA 1
ATOM 1610 C C . TRP A 1 190 ? 17.982 -7.310 1.989 1.00 82.56 190 TRP A C 1
ATOM 1612 O O . TRP A 1 190 ? 18.475 -7.646 0.912 1.00 82.56 190 TRP A O 1
ATOM 1622 N N . ASN A 1 191 ? 18.373 -6.184 2.595 1.00 79.94 191 ASN A N 1
ATOM 1623 C CA . ASN A 1 191 ? 19.179 -5.166 1.928 1.00 79.94 191 ASN A CA 1
ATOM 1624 C C . ASN A 1 191 ? 20.473 -4.820 2.690 1.00 79.94 191 ASN A C 1
ATOM 1626 O O . ASN A 1 191 ? 20.465 -4.310 3.815 1.00 79.94 191 ASN A O 1
ATOM 1630 N N . LYS A 1 192 ? 21.631 -4.987 2.026 1.00 75.38 192 LYS A N 1
ATOM 1631 C CA . LYS A 1 192 ? 22.964 -4.657 2.584 1.00 75.38 192 LYS A CA 1
ATOM 1632 C C . LYS A 1 192 ? 23.086 -3.202 3.062 1.00 75.38 192 LYS A C 1
ATOM 1634 O O . LYS A 1 192 ? 23.900 -2.917 3.941 1.00 75.38 192 LYS A O 1
ATOM 1639 N N . SER A 1 193 ? 22.364 -2.264 2.449 1.00 69.56 193 SER A N 1
ATOM 1640 C CA . SER A 1 193 ? 22.393 -0.846 2.825 1.00 69.56 193 SER A CA 1
ATOM 1641 C C . SER A 1 193 ? 21.660 -0.594 4.139 1.00 69.56 193 SER A C 1
ATOM 1643 O O . SER A 1 193 ? 22.185 0.113 4.998 1.00 69.56 193 SER A O 1
ATOM 1645 N N . ILE A 1 194 ? 20.480 -1.194 4.313 1.00 68.75 194 ILE A N 1
ATOM 1646 C CA . ILE A 1 194 ? 19.687 -1.077 5.544 1.00 68.75 194 ILE A CA 1
ATOM 1647 C C . ILE A 1 194 ? 20.434 -1.727 6.706 1.00 68.75 194 ILE A C 1
ATOM 1649 O O . ILE A 1 194 ? 20.594 -1.109 7.754 1.00 68.75 194 ILE A O 1
ATOM 1653 N N . ARG A 1 195 ? 21.058 -2.890 6.473 1.00 75.44 195 ARG A N 1
ATOM 1654 C CA . ARG A 1 195 ? 21.919 -3.546 7.469 1.00 75.44 195 ARG A CA 1
ATOM 1655 C C . ARG A 1 195 ? 23.065 -2.656 7.963 1.00 75.44 195 ARG A C 1
ATOM 1657 O O . ARG A 1 195 ? 23.384 -2.658 9.147 1.00 75.44 195 ARG A O 1
ATOM 1664 N N . ARG A 1 196 ? 23.690 -1.881 7.068 1.00 72.44 196 ARG A N 1
ATOM 1665 C CA . ARG A 1 196 ? 24.747 -0.921 7.439 1.00 72.44 196 ARG A CA 1
ATOM 1666 C C . ARG A 1 196 ? 24.206 0.277 8.219 1.00 72.44 196 ARG A C 1
ATOM 1668 O O . ARG A 1 196 ? 24.903 0.748 9.108 1.00 72.44 196 ARG A O 1
ATOM 1675 N N . LYS A 1 197 ? 22.995 0.752 7.906 1.00 68.69 197 LYS A N 1
ATOM 1676 C CA . LYS A 1 197 ? 22.327 1.815 8.674 1.00 68.69 197 LYS A CA 1
ATOM 1677 C C . LYS A 1 197 ? 21.953 1.347 10.078 1.00 68.69 197 LYS A C 1
ATOM 1679 O O . LYS A 1 197 ? 22.285 2.047 11.021 1.00 68.69 197 LYS A O 1
ATOM 1684 N N . ARG A 1 198 ? 21.396 0.139 10.223 1.00 68.56 198 ARG A N 1
ATOM 1685 C CA . ARG A 1 198 ? 21.059 -0.460 11.527 1.00 68.56 198 ARG A CA 1
ATOM 1686 C C . ARG A 1 198 ? 22.254 -0.536 12.479 1.00 68.56 198 ARG A C 1
ATOM 1688 O O . ARG A 1 198 ? 22.100 -0.285 13.663 1.00 68.56 198 ARG A O 1
ATOM 1695 N N . LYS A 1 199 ? 23.457 -0.815 11.959 1.00 65.31 199 LYS A N 1
ATOM 1696 C CA . LYS A 1 199 ? 24.696 -0.795 12.761 1.00 65.31 199 LYS A CA 1
ATOM 1697 C C . LYS A 1 199 ? 25.071 0.592 13.300 1.00 65.31 199 LYS A C 1
ATOM 1699 O O . LYS A 1 199 ? 25.839 0.660 14.245 1.00 65.31 199 LYS A O 1
ATOM 1704 N N . LYS A 1 200 ? 24.605 1.673 12.667 1.00 65.06 200 LYS A N 1
ATOM 1705 C CA . LYS A 1 200 ? 24.936 3.059 13.039 1.00 65.06 200 LYS A CA 1
ATOM 1706 C C . LYS A 1 200 ? 23.815 3.750 13.814 1.00 65.06 200 LYS A C 1
ATOM 1708 O O . LYS A 1 200 ? 24.102 4.547 14.691 1.00 65.06 200 LYS A O 1
ATOM 1713 N N . HIS A 1 201 ? 22.563 3.444 13.481 1.00 64.94 201 HIS A N 1
ATOM 1714 C CA . HIS A 1 201 ? 21.372 4.007 14.105 1.00 64.94 201 HIS A CA 1
ATOM 1715 C C . HIS A 1 201 ? 20.312 2.907 14.214 1.00 64.94 201 HIS A C 1
ATOM 1717 O O . HIS A 1 201 ? 19.638 2.587 13.233 1.00 64.94 201 HIS A O 1
ATOM 1723 N N . HIS A 1 202 ? 20.206 2.288 15.391 1.00 61.25 202 HIS A N 1
ATOM 1724 C CA . HIS A 1 202 ? 19.270 1.185 15.618 1.00 61.25 202 HIS A CA 1
ATOM 1725 C C . HIS A 1 202 ? 17.810 1.664 15.547 1.00 61.25 202 HIS A C 1
ATOM 1727 O O . HIS A 1 202 ? 16.992 1.037 14.876 1.00 61.25 202 HIS A O 1
ATOM 1733 N N . GLU A 1 203 ? 17.529 2.826 16.141 1.00 59.22 203 GLU A N 1
ATOM 1734 C CA . GLU A 1 203 ? 16.193 3.433 16.281 1.00 59.22 203 GLU A CA 1
ATOM 1735 C C . GLU A 1 203 ? 15.543 3.852 14.954 1.00 59.22 203 GLU A C 1
ATOM 1737 O O . GLU A 1 203 ? 14.328 3.949 14.861 1.00 59.22 203 GLU A O 1
ATOM 1742 N N . SER A 1 204 ? 16.332 4.062 13.895 1.00 57.41 204 SER A N 1
ATOM 1743 C CA . SER A 1 204 ? 15.836 4.449 12.561 1.00 57.41 204 SER A CA 1
ATOM 1744 C C . SER A 1 204 ? 15.927 3.314 11.534 1.00 57.41 204 SER A C 1
ATOM 1746 O O . SER A 1 204 ? 15.987 3.547 10.321 1.00 57.41 204 SER A O 1
ATOM 1748 N N . SER A 1 205 ? 15.971 2.066 12.007 1.00 65.25 205 SER A N 1
ATOM 1749 C CA . SER A 1 205 ? 16.029 0.874 11.160 1.00 65.25 205 SER A CA 1
ATOM 1750 C C . SER A 1 205 ? 14.825 -0.038 11.374 1.00 65.25 205 SER A C 1
ATOM 1752 O O . SER A 1 205 ? 14.290 -0.121 12.471 1.00 65.25 205 SER A O 1
ATOM 1754 N N . TYR A 1 206 ? 14.417 -0.743 10.319 1.00 70.44 206 TYR A N 1
ATOM 1755 C CA . TYR A 1 206 ? 13.352 -1.741 10.373 1.00 70.44 206 TYR A CA 1
ATOM 1756 C C . TYR A 1 206 ? 13.917 -3.162 10.269 1.00 70.44 206 TYR A C 1
ATOM 1758 O O . TYR A 1 206 ? 15.022 -3.384 9.751 1.00 70.44 206 TYR A O 1
ATOM 1766 N N . ASN A 1 207 ? 13.149 -4.136 10.759 1.00 78.12 207 ASN A N 1
ATOM 1767 C CA . ASN A 1 207 ? 13.461 -5.548 10.574 1.00 78.12 207 ASN A CA 1
ATOM 1768 C C . ASN A 1 207 ? 13.259 -5.935 9.108 1.00 78.12 207 ASN A C 1
ATOM 1770 O O . ASN A 1 207 ? 12.212 -5.674 8.525 1.00 78.12 207 ASN A O 1
ATOM 1774 N N . MET A 1 208 ? 14.290 -6.532 8.513 1.00 83.88 208 MET A N 1
ATOM 1775 C CA . MET A 1 208 ? 14.231 -7.053 7.149 1.00 83.88 208 MET A CA 1
ATOM 1776 C C . MET A 1 208 ? 13.706 -8.484 7.157 1.00 83.88 208 MET A C 1
ATOM 1778 O O . MET A 1 208 ? 13.844 -9.188 8.156 1.00 83.88 208 MET A O 1
ATOM 1782 N N . MET A 1 209 ? 13.192 -8.912 6.013 1.00 85.12 209 MET A N 1
ATOM 1783 C CA . MET A 1 209 ? 12.655 -10.243 5.778 1.00 85.12 209 MET A CA 1
ATOM 1784 C C . MET A 1 209 ? 13.476 -10.962 4.710 1.00 85.12 209 MET A C 1
ATOM 1786 O O . MET A 1 209 ? 13.924 -10.349 3.734 1.00 85.12 209 MET A O 1
ATOM 1790 N N . TYR A 1 210 ? 13.689 -12.262 4.906 1.00 87.12 210 TYR A N 1
ATOM 1791 C CA . TYR A 1 210 ? 14.274 -13.115 3.875 1.00 87.12 210 TYR A CA 1
ATOM 1792 C C . TYR A 1 210 ? 13.215 -13.545 2.860 1.00 87.12 210 TYR A C 1
ATOM 1794 O O . TYR A 1 210 ? 12.069 -13.797 3.222 1.00 87.12 210 TYR A O 1
ATOM 1802 N N . ASP A 1 211 ? 13.616 -13.733 1.605 1.00 86.00 211 ASP A N 1
ATOM 1803 C CA . ASP A 1 211 ? 12.696 -14.119 0.527 1.00 86.00 211 ASP A CA 1
ATOM 1804 C C . ASP A 1 211 ? 11.941 -15.430 0.858 1.00 86.00 211 ASP A C 1
ATOM 1806 O O . ASP A 1 211 ? 10.735 -15.522 0.660 1.00 86.00 211 ASP A O 1
ATOM 1810 N N . LYS A 1 212 ? 12.599 -16.393 1.524 1.00 87.81 212 LYS A N 1
ATOM 1811 C CA . LYS A 1 212 ? 11.963 -17.634 2.016 1.00 87.81 212 LYS A CA 1
ATOM 1812 C C . LYS A 1 212 ? 10.865 -17.416 3.062 1.00 87.81 212 LYS A C 1
ATOM 1814 O O . LYS A 1 212 ? 9.985 -18.261 3.196 1.00 87.81 212 LYS A O 1
ATOM 1819 N N . GLU A 1 213 ? 10.945 -16.356 3.865 1.00 90.44 213 GLU A N 1
ATOM 1820 C CA . GLU A 1 213 ? 9.876 -16.006 4.810 1.00 90.44 213 GLU A CA 1
ATOM 1821 C C . GLU A 1 213 ? 8.682 -15.411 4.063 1.00 90.44 213 GLU A C 1
ATOM 1823 O O . GLU A 1 213 ? 7.545 -15.752 4.376 1.00 90.44 213 GLU A O 1
ATOM 1828 N N . LEU A 1 214 ? 8.938 -14.603 3.029 1.00 91.38 214 LEU A N 1
ATOM 1829 C CA . LEU A 1 214 ? 7.901 -14.033 2.172 1.00 91.38 214 LEU A CA 1
ATOM 1830 C C . LEU A 1 214 ? 7.101 -15.127 1.445 1.00 91.38 214 LEU A C 1
ATOM 1832 O O . LEU A 1 214 ? 5.875 -15.061 1.402 1.00 91.38 214 LEU A O 1
ATOM 1836 N N . THR A 1 215 ? 7.769 -16.183 0.968 1.00 92.62 215 THR A N 1
ATOM 1837 C CA . THR A 1 215 ? 7.116 -17.350 0.345 1.00 92.62 215 THR A CA 1
ATOM 1838 C C . THR A 1 215 ? 6.070 -18.004 1.256 1.00 92.62 215 THR A C 1
ATOM 1840 O O . THR A 1 215 ? 5.078 -18.531 0.762 1.00 92.62 215 THR A O 1
ATOM 1843 N N . LYS A 1 216 ? 6.244 -17.947 2.586 1.00 93.19 216 LYS A N 1
ATOM 1844 C CA . LYS A 1 216 ? 5.329 -18.573 3.560 1.00 93.19 216 LYS A CA 1
ATOM 1845 C C . LYS A 1 216 ? 4.027 -17.803 3.771 1.00 93.19 216 LYS A C 1
ATOM 1847 O O . LYS A 1 216 ? 3.117 -18.340 4.403 1.00 93.19 216 LYS A O 1
ATOM 1852 N N . ILE A 1 217 ? 3.926 -16.564 3.284 1.00 93.69 217 ILE A N 1
ATOM 1853 C CA . ILE A 1 217 ? 2.670 -15.818 3.361 1.00 93.69 217 ILE A CA 1
ATOM 1854 C C . ILE A 1 217 ? 1.641 -16.543 2.480 1.00 93.69 217 ILE A C 1
ATOM 1856 O O . ILE A 1 217 ? 1.918 -16.781 1.305 1.00 93.69 217 ILE A O 1
ATOM 1860 N N . PRO A 1 218 ? 0.457 -16.902 3.002 1.00 93.94 218 PRO A N 1
ATOM 1861 C CA . PRO A 1 218 ? -0.534 -17.707 2.289 1.00 93.94 218 PRO A CA 1
ATOM 1862 C C . PRO A 1 218 ? -1.358 -16.868 1.296 1.00 93.94 218 PRO A C 1
ATOM 1864 O O . PRO A 1 218 ? -2.586 -16.901 1.318 1.00 93.94 218 PRO A O 1
ATOM 1867 N N . ILE A 1 219 ? -0.695 -16.114 0.413 1.00 95.31 219 ILE A N 1
ATOM 1868 C CA . ILE A 1 219 ? -1.351 -15.217 -0.550 1.00 95.31 219 ILE A CA 1
ATOM 1869 C C . ILE A 1 219 ? -2.361 -15.961 -1.424 1.00 95.31 219 ILE A C 1
ATOM 1871 O O . ILE A 1 219 ? -3.468 -15.468 -1.599 1.00 95.31 219 ILE A O 1
ATOM 1875 N N . GLY A 1 220 ? -2.042 -17.175 -1.880 1.00 93.50 220 GLY A N 1
ATOM 1876 C CA . GLY A 1 220 ? -2.973 -17.985 -2.674 1.00 93.50 220 GLY A CA 1
ATOM 1877 C C . GLY A 1 220 ? -4.295 -18.311 -1.965 1.00 93.50 220 GLY A C 1
ATOM 1878 O O . GLY A 1 220 ? -5.303 -18.503 -2.631 1.00 93.50 220 GLY A O 1
ATOM 1879 N N . LYS A 1 221 ? -4.327 -18.330 -0.621 1.00 92.88 221 LYS A N 1
ATOM 1880 C CA . LYS A 1 221 ? -5.567 -18.518 0.159 1.00 92.88 221 LYS A CA 1
ATOM 1881 C C . LYS A 1 221 ? -6.348 -17.217 0.360 1.00 92.88 221 LYS A C 1
ATOM 1883 O O . LYS A 1 221 ? -7.543 -17.265 0.613 1.00 92.88 221 LYS A O 1
ATOM 1888 N N . LEU A 1 222 ? -5.660 -16.078 0.301 1.00 94.19 222 LEU A N 1
ATOM 1889 C CA . LEU A 1 222 ? -6.226 -14.745 0.520 1.00 94.19 222 LEU A CA 1
ATOM 1890 C C . LEU A 1 222 ? -6.704 -14.097 -0.780 1.00 94.19 222 LEU A C 1
ATOM 1892 O O . LEU A 1 222 ? -7.497 -13.164 -0.751 1.00 94.19 222 LEU A O 1
ATOM 1896 N N . LEU A 1 223 ? -6.199 -14.547 -1.922 1.00 95.75 223 LEU A N 1
ATOM 1897 C CA . LEU A 1 223 ? -6.521 -13.974 -3.218 1.00 95.75 223 LEU A CA 1
ATOM 1898 C C . LEU A 1 223 ? -7.855 -14.523 -3.736 1.00 95.75 223 LEU A C 1
ATOM 1900 O O . LEU A 1 223 ? -8.159 -15.707 -3.577 1.00 95.75 223 LEU A O 1
ATOM 1904 N N . SER A 1 224 ? -8.670 -13.674 -4.359 1.00 95.44 224 SER A N 1
ATOM 1905 C CA . SER A 1 224 ? -9.831 -14.143 -5.119 1.00 95.44 224 SER A CA 1
ATOM 1906 C C . SER A 1 224 ? -9.379 -14.878 -6.391 1.00 95.44 224 SER A C 1
ATOM 1908 O O . SER A 1 224 ? -8.248 -14.728 -6.853 1.00 95.44 224 SER A O 1
ATOM 1910 N N . SER A 1 225 ? -10.254 -15.687 -6.993 1.00 92.44 225 SER A N 1
ATOM 1911 C CA . SER A 1 225 ? -9.907 -16.515 -8.166 1.00 92.44 225 SER A CA 1
ATOM 1912 C C . SER A 1 225 ? -9.425 -15.714 -9.383 1.00 92.44 225 SER A C 1
ATOM 1914 O O . SER A 1 225 ? -8.694 -16.243 -10.217 1.00 92.44 225 SER A O 1
ATOM 1916 N N . LYS A 1 226 ? -9.824 -14.441 -9.484 1.00 93.50 226 LYS A N 1
ATOM 1917 C CA . LYS A 1 226 ? -9.389 -13.487 -10.517 1.00 93.50 226 LYS A CA 1
ATOM 1918 C C . LYS A 1 226 ? -8.607 -12.308 -9.925 1.00 93.50 226 LYS A C 1
ATOM 1920 O O . LYS A 1 226 ? -8.480 -11.272 -10.575 1.00 93.50 226 LYS A O 1
ATOM 1925 N N . GLY A 1 227 ? -8.129 -12.453 -8.692 1.00 96.12 227 GLY A N 1
ATOM 1926 C CA . GLY A 1 227 ? -7.436 -11.397 -7.977 1.00 96.12 227 GLY A CA 1
ATOM 1927 C C . GLY A 1 227 ? -6.036 -11.139 -8.528 1.00 96.12 227 GLY A C 1
ATOM 1928 O O . GLY A 1 227 ? -5.418 -11.984 -9.177 1.00 96.12 227 GLY A O 1
ATOM 1929 N N . ILE A 1 228 ? -5.520 -9.949 -8.240 1.00 96.94 228 ILE A N 1
ATOM 1930 C CA . ILE A 1 228 ? -4.192 -9.498 -8.656 1.00 96.94 228 ILE A CA 1
ATOM 1931 C C . ILE A 1 228 ? -3.296 -9.361 -7.427 1.00 96.94 228 ILE A C 1
ATOM 1933 O O . ILE A 1 228 ? -3.686 -8.785 -6.414 1.00 96.94 228 ILE A O 1
ATOM 1937 N N . VAL A 1 229 ? -2.055 -9.835 -7.537 1.00 97.25 229 VAL A N 1
ATOM 1938 C CA . VAL A 1 229 ? -1.007 -9.585 -6.542 1.00 97.25 229 VAL A CA 1
ATOM 1939 C C . VAL A 1 229 ? 0.061 -8.703 -7.168 1.00 97.25 229 VAL A C 1
ATOM 1941 O O . VAL A 1 229 ? 0.668 -9.065 -8.176 1.00 97.25 229 VAL A O 1
ATOM 1944 N N . ALA A 1 230 ? 0.315 -7.552 -6.557 1.00 96.50 230 ALA A N 1
ATOM 1945 C CA . ALA A 1 230 ? 1.396 -6.655 -6.930 1.00 96.50 230 ALA A CA 1
ATOM 1946 C C . ALA A 1 230 ? 2.449 -6.639 -5.819 1.00 96.50 230 ALA A C 1
ATOM 1948 O O . ALA A 1 230 ? 2.129 -6.463 -4.647 1.00 96.50 230 ALA A O 1
ATOM 1949 N N . VAL A 1 231 ? 3.720 -6.808 -6.185 1.00 95.38 231 VAL A N 1
ATOM 1950 C CA . VAL A 1 231 ? 4.833 -6.813 -5.229 1.00 95.38 231 VAL A CA 1
ATOM 1951 C C . VAL A 1 231 ? 5.839 -5.745 -5.624 1.00 95.38 231 VAL A C 1
ATOM 1953 O O . VAL A 1 231 ? 6.446 -5.807 -6.696 1.00 95.38 231 VAL A O 1
ATOM 1956 N N . TRP A 1 232 ? 6.057 -4.773 -4.743 1.00 93.81 232 TRP A N 1
ATOM 1957 C CA . TRP A 1 232 ? 7.166 -3.843 -4.874 1.00 93.81 232 TRP A CA 1
ATOM 1958 C C . TRP A 1 232 ? 8.479 -4.593 -4.714 1.00 93.81 232 TRP A C 1
ATOM 1960 O O . TRP A 1 232 ? 8.726 -5.241 -3.702 1.00 93.81 232 TRP A O 1
ATOM 1970 N N . CYS A 1 233 ? 9.353 -4.476 -5.709 1.00 87.19 233 CYS A N 1
ATOM 1971 C CA . CYS A 1 233 ? 10.680 -5.069 -5.678 1.00 87.19 233 CYS A CA 1
ATOM 1972 C C . CYS A 1 233 ? 11.731 -4.032 -6.068 1.00 87.19 233 CYS A C 1
ATOM 1974 O O . CYS A 1 233 ? 11.518 -3.158 -6.911 1.00 87.19 233 CYS A O 1
ATOM 1976 N N . THR A 1 234 ? 12.910 -4.139 -5.461 1.00 80.69 234 THR A N 1
ATOM 1977 C CA . THR A 1 234 ? 14.081 -3.375 -5.905 1.00 80.69 234 THR A CA 1
ATOM 1978 C C . THR A 1 234 ? 14.613 -3.923 -7.239 1.00 80.69 234 THR A C 1
ATOM 1980 O O . THR A 1 234 ? 14.297 -5.044 -7.626 1.00 80.69 234 THR A O 1
ATOM 1983 N N . ASN A 1 235 ? 15.503 -3.194 -7.925 1.00 78.62 235 ASN A N 1
ATOM 1984 C CA . ASN A 1 235 ? 16.193 -3.680 -9.139 1.00 78.62 235 ASN A CA 1
ATOM 1985 C C . ASN A 1 235 ? 17.222 -4.812 -8.871 1.00 78.62 235 ASN A C 1
ATOM 1987 O O . ASN A 1 235 ? 18.181 -4.979 -9.622 1.00 78.62 235 ASN A O 1
ATOM 1991 N N . SER A 1 236 ? 17.070 -5.562 -7.778 1.00 82.69 236 SER A N 1
ATOM 1992 C CA . SER A 1 236 ? 17.898 -6.716 -7.432 1.00 82.69 236 SER A CA 1
ATOM 1993 C C . SER A 1 236 ? 17.475 -7.924 -8.264 1.00 82.69 236 SER A C 1
ATOM 1995 O O . SER A 1 236 ? 16.347 -8.392 -8.132 1.00 82.69 236 SER A O 1
ATOM 1997 N N . SER A 1 237 ? 18.383 -8.458 -9.084 1.00 82.19 237 SER A N 1
ATOM 1998 C CA . SER A 1 237 ? 18.126 -9.687 -9.847 1.00 82.19 237 SER A CA 1
ATOM 1999 C C . SER A 1 237 ? 17.827 -10.877 -8.937 1.00 82.19 237 SER A C 1
ATOM 2001 O O . SER A 1 237 ? 16.983 -11.695 -9.274 1.00 82.19 237 SER A O 1
ATOM 2003 N N . THR A 1 238 ? 18.459 -10.946 -7.763 1.00 85.25 238 THR A N 1
ATOM 2004 C CA . THR A 1 238 ? 18.209 -12.005 -6.778 1.00 85.25 238 THR A CA 1
ATOM 2005 C C . THR A 1 238 ? 16.757 -12.006 -6.304 1.00 85.25 238 THR A C 1
ATOM 2007 O O . THR A 1 238 ? 16.108 -13.043 -6.376 1.00 85.25 238 THR A O 1
ATOM 2010 N N . HIS A 1 239 ? 16.227 -10.850 -5.890 1.00 88.31 239 HIS A N 1
ATOM 2011 C CA . HIS A 1 239 ? 14.840 -10.765 -5.415 1.00 88.31 239 HIS A CA 1
ATOM 2012 C C . HIS A 1 239 ? 13.847 -10.979 -6.557 1.00 88.31 239 HIS A C 1
ATOM 2014 O O . HIS A 1 239 ? 12.863 -11.683 -6.379 1.00 88.31 239 HIS A O 1
ATOM 2020 N N . LEU A 1 240 ? 14.129 -10.438 -7.748 1.00 87.62 240 LEU A N 1
ATOM 2021 C CA . LEU A 1 240 ? 13.292 -10.677 -8.925 1.00 87.62 240 LEU A CA 1
ATOM 2022 C C . LEU A 1 240 ? 13.221 -12.168 -9.280 1.00 87.62 240 LEU A C 1
ATOM 2024 O O . LEU A 1 240 ? 12.134 -12.672 -9.540 1.00 87.62 240 LEU A O 1
ATOM 2028 N N . ASN A 1 241 ? 14.349 -12.881 -9.249 1.00 88.25 241 ASN A N 1
ATOM 2029 C CA . ASN A 1 241 ? 14.367 -14.318 -9.506 1.00 88.25 241 ASN A CA 1
ATOM 2030 C C . ASN A 1 241 ? 13.597 -15.092 -8.429 1.00 88.25 241 ASN A C 1
ATOM 2032 O O . ASN A 1 241 ? 12.805 -15.959 -8.779 1.00 88.25 241 ASN A O 1
ATOM 2036 N N . SER A 1 242 ? 13.772 -14.765 -7.144 1.00 91.19 242 SER A N 1
ATOM 2037 C CA . SER A 1 242 ? 13.010 -15.434 -6.080 1.00 91.19 242 SER A CA 1
ATOM 2038 C C . SER A 1 242 ? 11.505 -15.164 -6.210 1.00 91.19 242 SER A C 1
ATOM 2040 O O . SER A 1 242 ? 10.705 -16.089 -6.099 1.00 91.19 242 SER A O 1
ATOM 2042 N N . ILE A 1 243 ? 11.099 -13.937 -6.568 1.00 92.19 243 ILE A N 1
ATOM 2043 C CA . ILE A 1 243 ? 9.690 -13.622 -6.845 1.00 92.19 243 ILE A CA 1
ATOM 2044 C C . ILE A 1 243 ? 9.133 -14.518 -7.955 1.00 92.19 243 ILE A C 1
ATOM 2046 O O . ILE A 1 243 ? 8.101 -15.157 -7.765 1.00 92.19 243 ILE A O 1
ATOM 2050 N N . LEU A 1 244 ? 9.813 -14.566 -9.102 1.00 90.25 244 LEU A N 1
ATOM 2051 C CA . LEU A 1 244 ? 9.300 -15.231 -10.300 1.00 90.25 244 LEU A CA 1
ATOM 2052 C C . LEU A 1 244 ? 9.337 -16.759 -10.216 1.00 90.25 244 LEU A C 1
ATOM 2054 O O . LEU A 1 244 ? 8.434 -17.405 -10.738 1.00 90.25 244 LEU A O 1
ATOM 2058 N N . TYR A 1 245 ? 10.370 -17.328 -9.595 1.00 90.94 245 TYR A N 1
ATOM 2059 C CA . TYR A 1 245 ? 10.623 -18.771 -9.637 1.00 90.94 245 TYR A CA 1
ATOM 2060 C C . TYR A 1 245 ? 10.324 -19.498 -8.324 1.00 90.94 245 TYR A C 1
ATOM 2062 O O . TYR A 1 245 ? 10.238 -20.722 -8.331 1.00 90.94 245 TYR A O 1
ATOM 2070 N N . GLU A 1 246 ? 10.143 -18.784 -7.210 1.00 93.25 246 GLU A N 1
ATOM 2071 C CA . GLU A 1 246 ? 9.857 -19.399 -5.906 1.00 93.25 246 GLU A CA 1
ATOM 2072 C C . GLU A 1 246 ? 8.539 -18.881 -5.317 1.00 93.25 246 GLU A C 1
ATOM 2074 O O . GLU A 1 246 ? 7.638 -19.666 -5.031 1.00 93.25 246 GLU A O 1
ATOM 2079 N N . ILE A 1 247 ? 8.399 -17.562 -5.156 1.00 95.44 247 ILE A N 1
ATOM 2080 C CA . ILE A 1 247 ? 7.277 -16.956 -4.424 1.00 95.44 247 ILE A CA 1
ATOM 2081 C C . ILE A 1 247 ? 5.968 -17.061 -5.214 1.00 95.44 247 ILE A C 1
ATOM 2083 O O . ILE A 1 247 ? 4.987 -17.587 -4.694 1.00 95.44 247 ILE A O 1
ATOM 2087 N N . PHE A 1 248 ? 5.935 -16.590 -6.465 1.00 95.19 248 PHE A N 1
ATOM 2088 C CA . PHE A 1 248 ? 4.721 -16.621 -7.287 1.00 95.19 248 PHE A CA 1
ATOM 2089 C C . PHE A 1 248 ? 4.214 -18.040 -7.565 1.00 95.19 248 PHE A C 1
ATOM 2091 O O . PHE A 1 248 ? 3.023 -18.272 -7.339 1.00 95.19 248 PHE A O 1
ATOM 2098 N N . PRO A 1 249 ? 5.073 -19.012 -7.939 1.00 94.88 249 PRO A N 1
ATOM 2099 C CA . PRO A 1 249 ? 4.647 -20.403 -8.049 1.00 94.88 249 PRO A CA 1
ATOM 2100 C C . PRO A 1 249 ? 4.069 -20.954 -6.742 1.00 94.88 249 PRO A C 1
ATOM 2102 O O . PRO A 1 249 ? 3.021 -21.592 -6.768 1.00 94.88 249 PRO A O 1
ATOM 2105 N N . ASN A 1 250 ? 4.687 -20.659 -5.590 1.00 96.12 250 ASN A N 1
ATOM 2106 C CA . ASN A 1 250 ? 4.178 -21.116 -4.293 1.00 96.12 250 ASN A CA 1
ATOM 2107 C C . ASN A 1 250 ? 2.827 -20.484 -3.917 1.00 96.12 250 ASN A C 1
ATOM 2109 O O . ASN A 1 250 ? 2.014 -21.102 -3.235 1.00 96.12 250 ASN A O 1
ATOM 2113 N N . TRP A 1 251 ? 2.571 -19.254 -4.361 1.00 96.56 251 TRP A N 1
ATOM 2114 C CA . TRP A 1 251 ? 1.274 -18.596 -4.199 1.00 96.56 251 TRP A CA 1
ATOM 2115 C C . TRP A 1 251 ? 0.234 -19.029 -5.236 1.00 96.56 251 TRP A C 1
ATOM 2117 O O . TRP A 1 251 ? -0.924 -18.638 -5.107 1.00 96.56 251 TRP A O 1
ATOM 2127 N N . GLY A 1 252 ? 0.621 -19.817 -6.244 1.00 95.94 252 GLY A N 1
ATOM 2128 C CA . GLY A 1 252 ? -0.264 -20.240 -7.328 1.00 95.94 252 GLY A CA 1
ATOM 2129 C C . GLY A 1 252 ? -0.640 -19.111 -8.292 1.00 95.94 252 GLY A C 1
ATOM 2130 O O . GLY A 1 252 ? -1.688 -19.182 -8.927 1.00 95.94 252 GLY A O 1
ATOM 2131 N N . VAL A 1 253 ? 0.184 -18.060 -8.400 1.00 95.44 253 VAL A N 1
ATOM 2132 C CA . VAL A 1 253 ? -0.078 -16.909 -9.281 1.00 95.44 253 VAL A CA 1
ATOM 2133 C C . VAL A 1 253 ? 0.861 -16.898 -10.482 1.00 95.44 253 VAL A C 1
ATOM 2135 O O . VAL A 1 253 ? 2.013 -17.323 -10.405 1.00 95.44 253 VAL A O 1
ATOM 2138 N N . THR A 1 254 ? 0.374 -16.369 -11.605 1.00 91.88 254 THR A N 1
ATOM 2139 C CA . THR A 1 254 ? 1.161 -16.231 -12.836 1.00 91.88 254 THR A CA 1
ATOM 2140 C C . THR A 1 254 ? 1.637 -14.794 -13.002 1.00 91.88 254 THR A C 1
ATOM 2142 O O . THR A 1 254 ? 0.872 -13.844 -12.835 1.00 91.88 254 THR A O 1
ATOM 2145 N N . PHE A 1 255 ? 2.909 -14.619 -13.357 1.00 92.56 255 PHE A N 1
ATOM 2146 C CA . PHE A 1 255 ? 3.451 -13.302 -13.671 1.00 92.56 255 PHE A CA 1
ATOM 2147 C C . PHE A 1 255 ? 2.813 -12.742 -14.950 1.00 92.56 255 PHE A C 1
ATOM 2149 O O . PHE A 1 255 ? 2.942 -13.337 -16.017 1.00 92.56 255 PHE A O 1
ATOM 2156 N N . MET A 1 256 ? 2.166 -11.579 -14.845 1.00 90.31 256 MET A N 1
ATOM 2157 C CA . MET A 1 256 ? 1.531 -10.914 -15.990 1.00 90.31 256 MET A CA 1
ATOM 2158 C C . MET A 1 256 ? 2.329 -9.722 -16.514 1.00 90.31 256 MET A C 1
ATOM 2160 O O . MET A 1 256 ? 2.456 -9.535 -17.720 1.00 90.31 256 MET A O 1
ATOM 2164 N N . ALA A 1 257 ? 2.841 -8.879 -15.616 1.00 88.38 257 ALA A N 1
ATOM 2165 C CA . ALA A 1 257 ? 3.481 -7.629 -15.996 1.00 88.38 257 ALA A CA 1
ATOM 2166 C C . ALA A 1 257 ? 4.458 -7.138 -14.928 1.00 88.38 257 ALA A C 1
ATOM 2168 O O . ALA A 1 257 ? 4.333 -7.437 -13.741 1.00 88.38 257 ALA A O 1
ATOM 2169 N N . LYS A 1 258 ? 5.410 -6.311 -15.365 1.00 84.44 258 LYS A N 1
ATOM 2170 C CA . LYS A 1 258 ? 6.323 -5.566 -14.498 1.00 84.44 258 LYS A CA 1
ATOM 2171 C C . LYS A 1 258 ? 6.092 -4.076 -14.686 1.00 84.44 258 LYS A C 1
ATOM 2173 O O . LYS A 1 258 ? 6.180 -3.571 -15.803 1.00 84.44 258 LYS A O 1
ATOM 2178 N N . TRP A 1 259 ? 5.852 -3.372 -13.587 1.00 85.25 259 TRP A N 1
ATOM 2179 C CA . TRP A 1 259 ? 5.735 -1.917 -13.585 1.00 85.25 259 TRP A CA 1
ATOM 2180 C C . TRP A 1 259 ? 7.037 -1.273 -13.123 1.00 85.25 259 TRP A C 1
ATOM 2182 O O . TRP A 1 259 ? 7.751 -1.797 -12.265 1.00 85.25 259 TRP A O 1
ATOM 2192 N N . TYR A 1 260 ? 7.352 -0.122 -13.707 1.00 78.31 260 TYR A N 1
ATOM 2193 C CA . TYR A 1 260 ? 8.568 0.621 -13.410 1.00 78.31 260 TYR A CA 1
ATOM 2194 C C . TYR A 1 260 ? 8.226 1.883 -12.628 1.00 78.31 260 TYR A C 1
ATOM 2196 O O . TYR A 1 260 ? 7.547 2.774 -13.133 1.00 78.31 260 TYR A O 1
ATOM 2204 N N . TRP A 1 261 ? 8.757 2.000 -11.411 1.00 80.88 261 TRP A N 1
ATOM 2205 C CA . TRP A 1 261 ? 8.727 3.266 -10.686 1.00 80.88 261 TRP A CA 1
ATOM 2206 C C . TRP A 1 261 ? 9.957 4.102 -11.032 1.00 80.88 261 TRP A C 1
ATOM 2208 O O . TRP A 1 261 ? 11.070 3.850 -10.560 1.00 80.88 261 TRP A O 1
ATOM 2218 N N . LEU A 1 262 ? 9.752 5.106 -11.883 1.00 71.81 262 LEU A N 1
ATOM 2219 C CA . LEU A 1 262 ? 10.799 6.039 -12.274 1.00 71.81 262 LEU A CA 1
ATOM 2220 C C . LEU A 1 262 ? 11.004 7.119 -11.211 1.00 71.81 262 LEU A C 1
ATOM 2222 O O . LEU A 1 262 ? 10.073 7.817 -10.817 1.00 71.81 262 LEU A O 1
ATOM 2226 N N . LYS A 1 263 ? 12.262 7.306 -10.811 1.00 67.31 263 LYS A N 1
ATOM 2227 C CA . LYS A 1 263 ? 12.692 8.425 -9.967 1.00 67.31 263 LYS A CA 1
ATOM 2228 C C . LYS A 1 263 ? 13.501 9.381 -10.831 1.00 67.31 263 LYS A C 1
ATOM 2230 O O . LYS A 1 263 ? 14.517 8.969 -11.389 1.00 67.31 263 LYS A O 1
ATOM 2235 N N . LYS A 1 264 ? 13.049 10.629 -10.967 1.00 55.56 264 LYS A N 1
ATOM 2236 C CA . LYS A 1 264 ? 13.815 11.673 -11.660 1.00 55.56 264 LYS A CA 1
ATOM 2237 C C . LYS A 1 264 ? 14.700 12.410 -10.654 1.00 55.56 264 LYS A C 1
ATOM 2239 O O . LYS A 1 264 ? 14.246 12.778 -9.571 1.00 55.56 264 LYS A O 1
ATOM 2244 N N . SER A 1 265 ? 15.977 12.517 -11.007 1.00 43.50 265 SER A N 1
ATOM 2245 C CA . SER A 1 265 ? 16.973 13.388 -10.378 1.00 43.50 265 SER A CA 1
ATOM 2246 C C . SER A 1 265 ? 17.014 14.752 -11.050 1.00 43.50 265 SER A C 1
ATOM 2248 O O . SER A 1 265 ? 16.390 14.889 -12.123 1.00 43.50 265 SER A O 1
#

Sequence (265 aa):
MSILLTTEEGWIISHLHHLNDIYKHVQHEQQYKTLQFKETFFKITSPYLRQNQIEGRNKIESNKYSSLNRKRKMLHKLPHNILEQNDFVKDASQKVLKKAQALKLFKKIAEDNNVESREESKKFFTTFPCTSYKFHGSNTKETPIIADFQNEKYVFPEYSEFYCYDIRQIQEVFSFSKNFDLILLDPPWWNKSIRRKRKKHHESSYNMMYDKELTKIPIGKLLSSKGIVAVWCTNSSTHLNSILYEIFPNWGVTFMAKWYWLKKS

InterPro domains:
  IPR007757 MT-A70-like [PF05063] (180-263)
  IPR007757 MT-A70-like [PS51143] (140-265)
  IPR029063 S-adenosyl-L-methionine-dependent methyltransferase superfamily [G3DSA:3.40.50.150] (98-265)
  IPR029063 S-adenosyl-L-methionine-dependent methyltransferase superfamily [SSF53335] (163-264)

Radius of gyration: 22.02 Å; chains: 1; bounding box: 60×49×50 Å

Foldseek 3Di:
DAFPDQDPLGTDDDPQVVVQVLQCFADEPPDTDRDHDDCLQVQQQDAPQDPVSVVVVVVVVVDPDDDDPPPDPPVDDPPPVVVVVVVSNVVSVVVNVVVCVVVVVHDRDPDRSCPVVVVVVVVCLVVCVPPDQFDKDFAQDPGWYWDDDPNDIDIGGHGDIDHRHDLLCCVVPPDLPAADQEAEEEAQADDPVLVVVCVVPVSPGDDHDYLVSLLPRQNLSRHDPNHDYHYDDDPDPVSVCSVQPPRCVSSVHHDDDDDDDDRGD